Protein AF-0000000080545090 (afdb_homodimer)

Secondary structure (DSSP, 8-state):
---BTTB--HHHHHHHHHHHHGGG-TTS------TTTTHHHHHHHTSGGGT--HHHHHHHHHHHGGGT--HHHHHHHHHH---SHHHHTTTSSSHHHHT--HHHHHHHHHHHSPPP-----S-SS-SS--------/---BTTB--HHHHHHHHHHHHGGG-TTS------TTTTHHHHHHHTSGGGT--HHHHHHHHHHHGGGT--HHHHHHHHHH---SHHHHTTTSSSHHHHT--HHHHHHHHHHHSPPP--------------------

Sequence (272 aa):
MKANAGALTNFEVLDFLNSRGASKDTTRVIAPIARSEYKVYDYLVETAASTQTRESVTKFADKCKDFKVAKAEILNIINLRPSSIVELLPIIETPDDRKINTDGILELVKDLLPPLPTTETHEDNAEEETDNGEQLMKANAGALTNFEVLDFLNSRGASKDTTRVIAPIARSEYKVYDYLVETAASTQTRESVTKFADKCKDFKVAKAEILNIINLRPSSIVELLPIIETPDDRKINTDGILELVKDLLPPLPTTETHEDNAEEETDNGEQL

Radius of gyration: 23.69 Å; Cα contacts (8 Å, |Δi|>4): 271; chains: 2; bounding box: 114×56×58 Å

Structure (mmCIF, N/CA/C/O backbone):
data_AF-0000000080545090-model_v1
#
loop_
_entity.id
_entity.type
_entity.pdbx_description
1 polymer 'DNA-directed RNA polymerase III subunit RPC9'
#
loop_
_atom_site.group_PDB
_atom_site.id
_atom_site.type_symbol
_atom_site.label_atom_id
_atom_site.label_alt_id
_atom_site.label_comp_id
_atom_site.label_asym_id
_atom_site.label_entity_id
_atom_site.label_seq_id
_atom_site.pdbx_PDB_ins_code
_atom_site.Cartn_x
_atom_site.Cartn_y
_atom_site.Cartn_z
_atom_site.occupancy
_atom_site.B_iso_or_equiv
_atom_site.auth_seq_id
_atom_site.auth_comp_id
_atom_site.auth_asym_id
_atom_site.auth_atom_id
_atom_site.pdbx_PDB_model_num
ATOM 1 N N . MET A 1 1 ? 0.623 1.034 15.555 1 32.25 1 MET A N 1
ATOM 2 C CA . MET A 1 1 ? 0.184 0.195 14.438 1 32.25 1 MET A CA 1
ATOM 3 C C . MET A 1 1 ? 1.379 -0.356 13.672 1 32.25 1 MET A C 1
ATOM 5 O O . MET A 1 1 ? 2.275 0.397 13.281 1 32.25 1 MET A O 1
ATOM 9 N N . LYS A 1 2 ? 1.77 -1.489 14 1 40 2 LYS A N 1
ATOM 10 C CA . LYS A 1 2 ? 2.953 -2.049 13.359 1 40 2 LYS A CA 1
ATOM 11 C C . LYS A 1 2 ? 2.807 -2.039 11.836 1 40 2 LYS A C 1
ATOM 13 O O . LYS A 1 2 ? 1.749 -2.385 11.305 1 40 2 LYS A O 1
ATOM 18 N N . ALA A 1 3 ? 3.416 -1.088 11.195 1 44.5 3 ALA A N 1
ATOM 19 C CA . ALA A 1 3 ? 3.455 -1.115 9.734 1 44.5 3 ALA A CA 1
ATOM 20 C C . ALA A 1 3 ? 3.477 -2.549 9.211 1 44.5 3 ALA A C 1
ATOM 22 O O . ALA A 1 3 ? 4.27 -3.373 9.672 1 44.5 3 ALA A O 1
ATOM 23 N N . ASN A 1 4 ? 2.312 -3.078 8.906 1 44.28 4 ASN A N 1
ATOM 24 C CA . ASN A 1 4 ? 2.248 -4.398 8.289 1 44.28 4 ASN A CA 1
ATOM 25 C C . ASN A 1 4 ? 3.293 -4.559 7.191 1 44.28 4 ASN A C 1
ATOM 27 O O . ASN A 1 4 ? 3.117 -4.047 6.086 1 44.28 4 ASN A O 1
ATOM 31 N N . ALA A 1 5 ? 4.266 -5.277 7.383 1 54 5 ALA A N 1
ATOM 32 C CA . ALA A 1 5 ? 5.289 -5.719 6.438 1 54 5 ALA A CA 1
ATOM 33 C C . ALA A 1 5 ? 5.863 -4.535 5.664 1 54 5 ALA A C 1
ATOM 35 O O . ALA A 1 5 ? 6.18 -4.652 4.48 1 54 5 ALA A O 1
ATOM 36 N N . GLY A 1 6 ? 5.812 -3.299 6.109 1 65.62 6 GLY A N 1
ATOM 37 C CA . GLY A 1 6 ? 6.555 -2.277 5.387 1 65.62 6 GLY A CA 1
ATOM 38 C C . GLY A 1 6 ? 5.66 -1.299 4.652 1 65.62 6 GLY A C 1
ATOM 39 O O . GLY A 1 6 ? 6.105 -0.217 4.262 1 65.62 6 GLY A O 1
ATOM 40 N N . ALA A 1 7 ? 4.301 -1.736 4.465 1 79.38 7 ALA A N 1
ATOM 41 C CA . ALA A 1 7 ? 3.455 -0.849 3.674 1 79.38 7 ALA A CA 1
ATOM 42 C C . ALA A 1 7 ? 2.266 -0.354 4.492 1 79.38 7 ALA A C 1
ATOM 44 O O . ALA A 1 7 ? 1.743 -1.078 5.344 1 79.38 7 ALA A O 1
ATOM 45 N N . LEU A 1 8 ? 1.857 0.852 4.41 1 86.31 8 LEU A N 1
ATOM 46 C CA . LEU A 1 8 ? 0.696 1.452 5.059 1 86.31 8 LEU A CA 1
ATOM 47 C C . LEU A 1 8 ? -0.562 1.237 4.223 1 86.31 8 LEU A C 1
ATOM 49 O O . LEU A 1 8 ? -0.525 1.347 2.996 1 86.31 8 LEU A O 1
ATOM 53 N N . THR A 1 9 ? -1.649 0.875 4.953 1 90.62 9 THR A N 1
ATOM 54 C CA . THR A 1 9 ? -2.932 0.88 4.258 1 90.62 9 THR A CA 1
ATOM 55 C C . THR A 1 9 ? -3.41 2.309 4.016 1 90.62 9 THR A C 1
ATOM 57 O O . THR A 1 9 ? -3.02 3.23 4.734 1 90.62 9 THR A O 1
ATOM 60 N N . ASN A 1 10 ? -4.32 2.502 3.027 1 90.5 10 ASN A N 1
ATOM 61 C CA . ASN A 1 10 ? -4.953 3.797 2.809 1 90.5 10 ASN A CA 1
ATOM 62 C C . ASN A 1 10 ? -5.688 4.281 4.055 1 90.5 10 ASN A C 1
ATOM 64 O O . ASN A 1 10 ? -5.676 5.473 4.363 1 90.5 10 ASN A O 1
ATOM 68 N N . PHE A 1 11 ? -6.219 3.4 4.852 1 92.94 11 PHE A N 1
ATOM 69 C CA . PHE A 1 11 ? -6.914 3.732 6.09 1 92.94 11 PHE A CA 1
ATOM 70 C C . PHE A 1 11 ? -5.945 4.328 7.109 1 92.94 11 PHE A C 1
ATOM 72 O O . PHE A 1 11 ? -6.23 5.367 7.707 1 92.94 11 PHE A O 1
ATOM 79 N N . GLU A 1 12 ? -4.859 3.689 7.281 1 90.12 12 GLU A N 1
ATOM 80 C CA . GLU A 1 12 ? -3.869 4.168 8.242 1 90.12 12 GLU A CA 1
ATOM 81 C C . GLU A 1 12 ? -3.387 5.57 7.879 1 90.12 12 GLU A C 1
ATOM 83 O O . GLU A 1 12 ? -3.203 6.418 8.758 1 90.12 12 GLU A O 1
ATOM 88 N N . VAL A 1 13 ? -3.148 5.762 6.609 1 87.31 13 VAL A N 1
ATOM 89 C CA . VAL A 1 13 ? -2.711 7.07 6.145 1 87.31 13 VAL A CA 1
ATOM 90 C C . VAL A 1 13 ? -3.799 8.109 6.418 1 87.31 13 VAL A C 1
ATOM 92 O O . VAL A 1 13 ? -3.527 9.172 6.973 1 87.31 13 VAL A O 1
ATOM 95 N N . LEU A 1 14 ? -5.016 7.746 6.059 1 87.44 14 LEU A N 1
ATOM 96 C CA . LEU A 1 14 ? -6.125 8.672 6.258 1 87.44 14 LEU A CA 1
ATOM 97 C C . LEU A 1 14 ? -6.34 8.945 7.742 1 87.44 14 LEU A C 1
ATOM 99 O O . LEU A 1 14 ? -6.562 10.094 8.141 1 87.44 14 LEU A O 1
ATOM 103 N N . ASP A 1 15 ? -6.375 7.91 8.484 1 87.06 15 ASP A N 1
ATOM 104 C CA . ASP A 1 15 ? -6.516 8.031 9.938 1 87.06 15 ASP A CA 1
ATOM 105 C C . ASP A 1 15 ? -5.453 8.961 10.516 1 87.06 15 ASP A C 1
ATOM 107 O O . ASP A 1 15 ? -5.754 9.805 11.359 1 87.06 15 ASP A O 1
ATOM 111 N N . PHE A 1 16 ? -4.332 8.844 10.039 1 82.38 16 PHE A N 1
ATOM 112 C CA . PHE A 1 16 ? -3.227 9.703 10.445 1 82.38 16 PHE A CA 1
ATOM 113 C C . PHE A 1 16 ? -3.488 11.148 10.047 1 82.38 16 PHE A C 1
ATOM 115 O O . PHE A 1 16 ? -3.322 12.062 10.852 1 82.38 16 PHE A O 1
ATOM 122 N N . LEU A 1 17 ? -3.826 11.391 8.836 1 80.38 17 LEU A N 1
ATOM 123 C CA . LEU A 1 17 ? -4.098 12.734 8.336 1 80.38 17 LEU A CA 1
ATOM 124 C C . LEU A 1 17 ? -5.227 13.391 9.125 1 80.38 17 LEU A C 1
ATOM 126 O O . LEU A 1 17 ? -5.172 14.586 9.422 1 80.38 17 LEU A O 1
ATOM 130 N N . ASN A 1 18 ? -6.273 12.641 9.438 1 81.19 18 ASN A N 1
ATOM 131 C CA . ASN A 1 18 ? -7.398 13.141 10.219 1 81.19 18 ASN A CA 1
ATOM 132 C C . ASN A 1 18 ? -6.969 13.531 11.633 1 81.19 18 ASN A C 1
ATOM 134 O O . ASN A 1 18 ? -7.535 14.453 12.219 1 81.19 18 ASN A O 1
ATOM 138 N N . SER A 1 19 ? -6.117 12.859 12.094 1 73.94 19 SER A N 1
ATOM 139 C CA . SER A 1 19 ? -5.637 13.164 13.445 1 73.94 19 SER A CA 1
ATOM 140 C C . SER A 1 19 ? -4.844 14.461 13.477 1 73.94 19 SER A C 1
ATOM 142 O O . SER A 1 19 ? -4.812 15.156 14.492 1 73.94 19 SER A O 1
ATOM 144 N N . ARG A 1 20 ? -4.219 14.875 12.383 1 65.75 20 ARG A N 1
ATOM 145 C CA . ARG A 1 20 ? -3.461 16.125 12.266 1 65.75 20 ARG A CA 1
ATOM 146 C C . ARG A 1 20 ? -4.383 17.297 11.992 1 65.75 20 ARG A C 1
ATOM 148 O O . ARG A 1 20 ? -4.16 18.406 12.508 1 65.75 20 ARG A O 1
ATOM 155 N N . GLY A 1 21 ? -5.25 17.156 10.883 1 56.28 21 GLY A N 1
ATOM 156 C CA . GLY A 1 21 ? -6.184 18.234 10.594 1 56.28 21 GLY A CA 1
ATOM 157 C C . GLY A 1 21 ? -7.102 18.562 11.758 1 56.28 21 GLY A C 1
ATOM 158 O O . GLY A 1 21 ? -7.504 19.703 11.945 1 56.28 21 GLY A O 1
ATOM 159 N N . ALA A 1 22 ? -7.66 17.547 12.344 1 49.28 22 ALA A N 1
ATOM 160 C CA . ALA A 1 22 ? -8.438 17.844 13.539 1 49.28 22 ALA A CA 1
ATOM 161 C C . ALA A 1 22 ? -7.664 18.766 14.484 1 49.28 22 ALA A C 1
ATOM 163 O O . ALA A 1 22 ? -8.258 19.516 15.258 1 49.28 22 ALA A O 1
ATOM 164 N N . SER A 1 23 ? -6.344 18.672 14.234 1 43.09 23 SER A N 1
ATOM 165 C CA . SER A 1 23 ? -5.586 19.578 15.086 1 43.09 23 SER A CA 1
ATOM 166 C C . SER A 1 23 ? -5.609 21 14.539 1 43.09 23 SER A C 1
ATOM 168 O O . SER A 1 23 ? -5.113 21.922 15.18 1 43.09 23 SER A O 1
ATOM 170 N N . LYS A 1 24 ? -6.086 21.156 13.25 1 42.91 24 LYS A N 1
ATOM 171 C CA . LYS A 1 24 ? -6.098 22.547 12.789 1 42.91 24 LYS A CA 1
ATOM 172 C C . LYS A 1 24 ? -7.102 23.391 13.578 1 42.91 24 LYS A C 1
ATOM 174 O O . LYS A 1 24 ? -7.414 24.516 13.195 1 42.91 24 LYS A O 1
ATOM 179 N N . ASP A 1 25 ? -7.973 23.016 14.438 1 38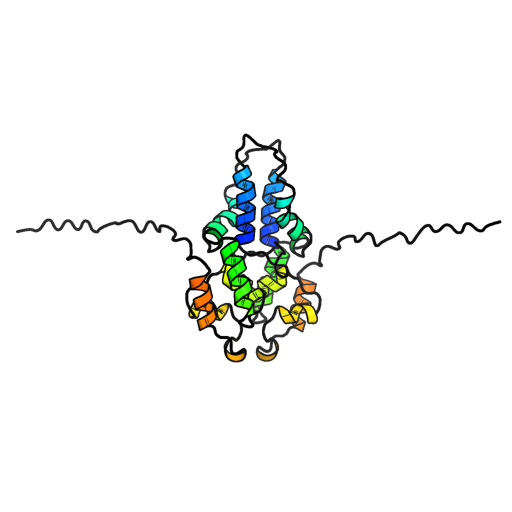.16 25 ASP A N 1
ATOM 180 C CA . ASP A 1 25 ? -8.414 24.172 15.203 1 38.16 25 ASP A CA 1
ATOM 181 C C . ASP A 1 25 ? -7.25 25.141 15.453 1 38.16 25 ASP A C 1
ATOM 183 O O . ASP A 1 25 ? -6.285 24.781 16.141 1 38.16 25 ASP A O 1
ATOM 187 N N . THR A 1 26 ? -7.035 26.141 14.461 1 36.19 26 THR A N 1
ATOM 188 C CA . THR A 1 26 ? -6.098 27.25 14.398 1 36.19 26 THR A CA 1
ATOM 189 C C . THR A 1 26 ? -5.738 27.734 15.797 1 36.19 26 THR A C 1
ATOM 191 O O . THR A 1 26 ? -4.836 28.562 15.961 1 36.19 26 THR A O 1
ATOM 194 N N . THR A 1 27 ? -6.848 28.016 16.641 1 37.81 27 THR A N 1
ATOM 195 C CA . THR A 1 27 ? -6.508 28.625 17.922 1 37.81 27 THR A CA 1
ATOM 196 C C . THR A 1 27 ? -5.492 27.766 18.672 1 37.81 27 THR A C 1
ATOM 198 O O . THR A 1 27 ? -4.754 28.281 19.531 1 37.81 27 THR A O 1
ATOM 201 N N . ARG A 1 28 ? -5.824 26.547 18.891 1 34.94 28 ARG A N 1
ATOM 202 C CA . ARG A 1 28 ? -4.871 25.719 19.641 1 34.94 28 ARG A CA 1
ATOM 203 C C . ARG A 1 28 ? -3.744 25.234 18.719 1 34.94 28 ARG A C 1
ATOM 205 O O . ARG A 1 28 ? -3.904 24.25 18 1 34.94 28 ARG A O 1
ATOM 212 N N . VAL A 1 29 ? -3.066 26.219 18 1 33.53 29 VAL A N 1
ATOM 213 C CA . VAL A 1 29 ? -1.895 26.172 17.125 1 33.53 29 VAL A CA 1
ATOM 214 C C . VAL A 1 29 ? -1.084 24.906 17.438 1 33.53 29 VAL A C 1
ATOM 216 O O . VAL A 1 29 ? -0.743 24.141 16.531 1 33.53 29 VAL A O 1
ATOM 219 N N . ILE A 1 30 ? 0.025 25.125 18.406 1 35.94 30 ILE A N 1
ATOM 220 C CA . ILE A 1 30 ? 1.28 24.453 18.703 1 35.94 30 ILE A CA 1
ATOM 221 C C . ILE A 1 30 ? 0.999 23.156 19.453 1 35.94 30 ILE A C 1
ATOM 223 O O . ILE A 1 30 ? 1.175 23.094 20.688 1 35.94 30 ILE A O 1
ATOM 227 N N . ALA A 1 31 ? -0.239 22.844 19.812 1 35.88 31 ALA A N 1
ATOM 228 C CA . ALA A 1 31 ? -0.092 21.688 20.672 1 35.88 31 ALA A CA 1
ATOM 229 C C . ALA A 1 31 ? 0.807 20.625 20.031 1 35.88 31 ALA A C 1
ATOM 231 O O . ALA A 1 31 ? 0.72 20.391 18.812 1 35.88 31 ALA A O 1
ATOM 232 N N . PRO A 1 32 ? 2.021 20.375 20.562 1 36.62 32 PRO A N 1
ATOM 233 C CA . PRO A 1 32 ? 2.869 19.297 20.047 1 36.62 32 PRO A CA 1
ATOM 234 C C . PRO A 1 32 ? 2.062 18.156 19.438 1 36.62 32 PRO A C 1
ATOM 236 O O . PRO A 1 32 ? 1.064 17.719 20.016 1 36.62 32 PRO A O 1
ATOM 239 N N . ILE A 1 33 ? 1.722 18.141 18.203 1 42.38 33 ILE A N 1
ATOM 240 C CA . ILE A 1 33 ? 1.291 16.844 17.688 1 42.38 33 ILE A CA 1
ATOM 241 C C . ILE A 1 33 ? 1.649 15.75 18.688 1 42.38 33 ILE A C 1
ATOM 243 O O . ILE A 1 33 ? 2.824 15.562 19.016 1 42.38 33 ILE A O 1
ATOM 247 N N . ALA A 1 34 ? 0.94 15.5 19.672 1 40.94 34 ALA A N 1
ATOM 248 C CA . ALA A 1 34 ? 1.265 14.438 20.625 1 40.94 34 ALA A CA 1
ATOM 249 C C . ALA A 1 34 ? 2.174 13.391 19.984 1 40.94 34 ALA A C 1
ATOM 251 O O . ALA A 1 34 ? 2.049 13.102 18.781 1 40.94 34 ALA A O 1
ATOM 252 N N . ARG A 1 35 ? 3.373 13.125 20.422 1 41.91 35 ARG A N 1
ATOM 253 C CA . ARG A 1 35 ? 4.438 12.164 20.141 1 41.91 35 ARG A CA 1
ATOM 254 C C . ARG A 1 35 ? 3.895 10.945 19.391 1 41.91 35 ARG A C 1
ATOM 256 O O . ARG A 1 35 ? 4.625 10.297 18.641 1 41.91 35 ARG A O 1
ATOM 263 N N . SER A 1 36 ? 2.785 10.477 19.828 1 45.31 36 SER A N 1
ATOM 264 C CA . SER A 1 36 ? 2.234 9.234 19.297 1 45.31 36 SER A CA 1
ATOM 265 C C . SER A 1 36 ? 1.986 9.344 17.797 1 45.31 36 SER A C 1
ATOM 267 O O . SER A 1 36 ? 2.062 8.344 17.078 1 45.31 36 SER A O 1
ATOM 269 N N . GLU A 1 37 ? 1.45 10.453 17.219 1 48.94 37 GLU A N 1
ATOM 270 C CA . GLU A 1 37 ? 1.075 10.727 15.836 1 48.94 37 GLU A CA 1
ATOM 271 C C . GLU A 1 37 ? 2.297 10.719 14.922 1 48.94 37 GLU A C 1
ATOM 273 O O . GLU A 1 37 ? 2.207 10.312 13.758 1 48.94 37 GLU A O 1
ATOM 278 N N . TYR A 1 38 ? 3.43 11.109 15.461 1 57.72 38 TYR A N 1
ATOM 279 C CA . TYR A 1 38 ? 4.609 11.133 14.602 1 57.72 38 TYR A CA 1
ATOM 280 C C . TYR A 1 38 ? 5.047 9.719 14.234 1 57.72 38 TYR A C 1
ATOM 282 O O . TYR A 1 38 ? 6.156 9.516 13.742 1 57.72 38 TYR A O 1
ATOM 290 N N . LYS A 1 39 ? 3.951 8.914 14.305 1 73.56 39 LYS A N 1
ATOM 291 C CA . LYS A 1 39 ? 4.352 7.523 14.141 1 73.56 39 LYS A CA 1
ATOM 292 C C . LYS A 1 39 ? 4.496 7.164 12.664 1 73.56 39 LYS A C 1
ATOM 294 O O . LYS A 1 39 ? 5.473 6.523 12.266 1 73.56 39 LYS A O 1
ATOM 299 N N . VAL A 1 40 ? 3.576 7.789 11.758 1 79.12 40 VAL A N 1
ATOM 300 C CA . VAL A 1 40 ? 3.646 7.406 10.344 1 79.12 40 VAL A CA 1
ATOM 301 C C . VAL A 1 40 ? 4.891 8.016 9.703 1 79.12 40 VAL A C 1
ATOM 303 O O . VAL A 1 40 ? 5.625 7.34 8.984 1 79.12 40 VAL A O 1
ATOM 306 N N . TYR A 1 41 ? 5.047 9.312 10.031 1 81 41 TYR A N 1
ATOM 307 C CA . TYR A 1 41 ? 6.223 9.977 9.484 1 81 41 TYR A CA 1
ATOM 308 C C . TYR A 1 41 ? 7.504 9.305 9.969 1 81 41 TYR A C 1
ATOM 310 O O . TYR A 1 41 ? 8.391 8.984 9.172 1 81 41 TYR A O 1
ATOM 318 N N . ASP A 1 42 ? 7.566 9.078 11.281 1 81.69 42 ASP A N 1
ATOM 319 C CA . ASP A 1 42 ? 8.742 8.445 11.875 1 81.69 42 ASP A CA 1
ATOM 320 C C . ASP A 1 42 ? 8.992 7.07 11.258 1 81.69 42 ASP A C 1
ATOM 322 O O . ASP A 1 42 ? 10.141 6.684 11.039 1 81.69 42 ASP A O 1
ATOM 326 N N . TYR A 1 43 ? 7.969 6.434 10.984 1 85 43 TYR A N 1
ATOM 327 C CA . TYR A 1 43 ? 8.078 5.125 10.344 1 85 43 TYR A CA 1
ATOM 328 C C . TYR A 1 43 ? 8.602 5.254 8.922 1 85 43 TYR A C 1
ATOM 330 O O . TYR A 1 43 ? 9.562 4.578 8.539 1 85 43 TYR A O 1
ATOM 338 N N . LEU A 1 44 ? 7.984 6.125 8.156 1 88.12 44 LEU A N 1
ATOM 339 C CA . LEU A 1 44 ? 8.273 6.215 6.727 1 88.12 44 LEU A CA 1
ATOM 340 C C . LEU A 1 44 ? 9.703 6.691 6.488 1 88.12 44 LEU A C 1
ATOM 342 O O . LEU A 1 44 ? 10.352 6.266 5.531 1 88.12 44 LEU A O 1
ATOM 346 N N . VAL A 1 45 ? 10.219 7.562 7.359 1 86.94 45 VAL A N 1
ATOM 347 C CA . VAL A 1 45 ? 11.562 8.109 7.188 1 86.94 45 VAL A CA 1
ATOM 348 C C . VAL A 1 45 ? 12.602 7.016 7.402 1 86.94 45 VAL A C 1
ATOM 350 O O . VAL A 1 45 ? 13.742 7.141 6.953 1 86.94 45 VAL A O 1
ATOM 353 N N . GLU A 1 46 ? 12.188 5.945 8.102 1 87.62 46 GLU A N 1
ATOM 354 C CA . GLU A 1 46 ? 13.094 4.832 8.359 1 87.62 46 GLU A CA 1
ATOM 355 C C . GLU A 1 46 ? 12.984 3.766 7.277 1 87.62 46 GLU A C 1
ATOM 357 O O . GLU A 1 46 ? 13.672 2.744 7.328 1 87.62 46 GLU A O 1
ATOM 362 N N . THR A 1 47 ? 12.18 3.979 6.32 1 90.25 47 THR A N 1
ATOM 363 C CA . THR A 1 47 ? 11.953 3.023 5.242 1 90.25 47 THR A CA 1
ATOM 364 C C . THR A 1 47 ? 12.617 3.498 3.953 1 90.25 47 THR A C 1
ATOM 366 O O . THR A 1 47 ? 13.227 4.57 3.918 1 90.25 47 THR A O 1
ATOM 369 N N . ALA A 1 48 ? 12.492 2.701 2.893 1 92.69 48 ALA A N 1
ATOM 370 C CA . ALA A 1 48 ? 13.039 3.029 1.58 1 92.69 48 ALA A CA 1
ATOM 371 C C . ALA A 1 48 ? 12.445 4.328 1.047 1 92.69 48 ALA A C 1
ATOM 373 O O . ALA A 1 48 ? 13.055 5.004 0.214 1 92.69 48 ALA A O 1
ATOM 374 N N . ALA A 1 49 ? 11.328 4.652 1.536 1 93.19 49 ALA A N 1
ATOM 375 C CA . ALA A 1 49 ? 10.633 5.84 1.048 1 93.19 49 ALA A CA 1
ATOM 376 C C . ALA A 1 49 ? 11.477 7.094 1.234 1 93.19 49 ALA A C 1
ATOM 378 O O . ALA A 1 49 ? 11.391 8.039 0.445 1 93.19 49 ALA A O 1
ATOM 379 N N . SER A 1 50 ? 12.305 7.086 2.242 1 91.81 50 SER A N 1
ATOM 380 C CA . SER A 1 50 ? 13.047 8.289 2.613 1 91.81 50 SER A CA 1
ATOM 381 C C . SER A 1 50 ? 14.172 8.57 1.62 1 91.81 50 SER A C 1
ATOM 383 O O . SER A 1 50 ? 14.648 9.703 1.519 1 91.81 50 SER A O 1
ATOM 385 N N . THR A 1 51 ? 14.625 7.594 0.93 1 95.06 51 THR A N 1
ATOM 386 C CA . THR A 1 51 ? 15.727 7.789 -0.01 1 95.06 51 THR A CA 1
ATOM 387 C C . THR A 1 51 ? 15.211 7.836 -1.444 1 95.06 51 THR A C 1
ATOM 389 O O . THR A 1 51 ? 15.945 8.211 -2.361 1 95.06 51 THR A O 1
ATOM 392 N N . GLN A 1 52 ? 13.969 7.562 -1.621 1 95.38 52 GLN A N 1
ATOM 393 C CA . GLN A 1 52 ? 13.398 7.492 -2.959 1 95.38 52 GLN A CA 1
ATOM 394 C C . GLN A 1 52 ? 13.016 8.875 -3.473 1 95.38 52 GLN A C 1
ATOM 396 O O . GLN A 1 52 ? 12.797 9.797 -2.684 1 95.38 52 GLN A O 1
ATOM 401 N N . THR A 1 53 ? 13.047 9 -4.809 1 93.69 53 THR A N 1
ATOM 402 C CA . THR A 1 53 ? 12.594 10.203 -5.492 1 93.69 53 THR A CA 1
ATOM 403 C C . THR A 1 53 ? 11.469 9.883 -6.477 1 93.69 53 THR A C 1
ATOM 405 O O . THR A 1 53 ? 11.273 8.719 -6.84 1 93.69 53 THR A O 1
ATOM 408 N N . ARG A 1 54 ? 10.773 10.891 -6.863 1 91.56 54 ARG A N 1
ATOM 409 C CA . ARG A 1 54 ? 9.703 10.719 -7.844 1 91.56 54 ARG A CA 1
ATOM 410 C C . ARG A 1 54 ? 10.234 10.102 -9.133 1 91.56 54 ARG A C 1
ATOM 412 O O . ARG A 1 54 ? 9.602 9.219 -9.711 1 91.56 54 ARG A O 1
ATOM 419 N N . GLU A 1 55 ? 11.367 10.594 -9.523 1 95.5 55 GLU A N 1
ATOM 420 C CA . GLU A 1 55 ? 11.977 10.102 -10.75 1 95.5 55 GLU A CA 1
ATOM 421 C C . GLU A 1 55 ? 12.312 8.617 -10.648 1 95.5 55 GLU A C 1
ATOM 423 O O . GLU A 1 55 ? 11.984 7.832 -11.539 1 95.5 55 GLU A O 1
ATOM 428 N N . SER A 1 56 ? 12.922 8.18 -9.586 1 96.62 56 SER A N 1
ATOM 429 C CA . SER A 1 56 ? 13.328 6.789 -9.414 1 96.62 56 SER A CA 1
ATOM 430 C C . SER A 1 56 ? 12.125 5.859 -9.359 1 96.62 56 SER A C 1
ATOM 432 O O . SER A 1 56 ? 12.109 4.805 -9.992 1 96.62 56 SER A O 1
ATOM 434 N N . VAL A 1 57 ? 11.117 6.25 -8.633 1 95.81 57 VAL A N 1
ATOM 435 C CA . VAL A 1 57 ? 9.914 5.438 -8.453 1 95.81 57 VAL A CA 1
ATOM 436 C C . VAL A 1 57 ? 9.18 5.309 -9.781 1 95.81 57 VAL A C 1
ATOM 438 O O . VAL A 1 57 ? 8.773 4.211 -10.172 1 95.81 57 VAL A O 1
ATOM 441 N N . THR A 1 58 ? 9.062 6.422 -10.508 1 94.81 58 THR A N 1
ATOM 442 C CA . THR A 1 58 ? 8.359 6.43 -11.789 1 94.81 58 THR A CA 1
ATOM 443 C C . THR A 1 58 ? 9.102 5.582 -12.82 1 94.81 58 THR A C 1
ATOM 445 O O . THR A 1 58 ? 8.484 4.77 -13.516 1 94.81 58 THR A O 1
ATOM 448 N N . LYS A 1 59 ? 10.367 5.738 -12.891 1 96.69 59 LYS A N 1
ATOM 449 C CA . LYS A 1 59 ? 11.18 4.961 -13.82 1 96.69 59 LYS A CA 1
ATOM 450 C C . LYS A 1 59 ? 11.102 3.471 -13.508 1 96.69 59 LYS A C 1
ATOM 452 O O . LYS A 1 59 ? 10.977 2.646 -14.414 1 96.69 59 LYS A O 1
ATOM 457 N N . PHE A 1 60 ? 11.211 3.137 -12.234 1 97.44 60 PHE A N 1
ATOM 458 C CA . PHE A 1 60 ? 11.141 1.736 -11.836 1 97.44 60 PHE A CA 1
ATOM 459 C C . PHE A 1 60 ? 9.797 1.133 -12.227 1 97.44 60 PHE A C 1
ATOM 461 O O . PHE A 1 60 ? 9.742 0.048 -12.805 1 97.44 60 PHE A O 1
ATOM 468 N N . ALA A 1 61 ? 8.75 1.844 -11.867 1 94.88 61 ALA A N 1
ATOM 469 C CA . ALA A 1 61 ? 7.406 1.358 -12.188 1 94.88 61 ALA A CA 1
ATOM 470 C C . ALA A 1 61 ? 7.242 1.141 -13.688 1 94.88 61 ALA A C 1
ATOM 472 O O . ALA A 1 61 ? 6.656 0.143 -14.109 1 94.88 61 ALA A O 1
ATOM 473 N N . ASP A 1 62 ? 7.762 2.027 -14.508 1 94.88 62 ASP A N 1
ATOM 474 C CA . ASP A 1 62 ? 7.656 1.942 -15.961 1 94.88 62 ASP A CA 1
ATOM 475 C C . ASP A 1 62 ? 8.422 0.737 -16.5 1 94.88 62 ASP A C 1
ATOM 477 O O . ASP A 1 62 ? 7.922 0.004 -17.344 1 94.88 62 ASP A O 1
ATOM 481 N N . LYS A 1 63 ? 9.539 0.488 -15.953 1 95.94 63 LYS A N 1
ATOM 482 C CA . LYS A 1 63 ? 10.375 -0.613 -16.422 1 95.94 63 LYS A CA 1
ATOM 483 C C . LYS A 1 63 ? 9.805 -1.96 -15.984 1 95.94 63 LYS A C 1
ATOM 485 O O . LYS A 1 63 ? 9.969 -2.965 -16.672 1 95.94 63 LYS A O 1
ATOM 490 N N . CYS A 1 64 ? 9.148 -1.939 -14.828 1 94.62 64 CYS A N 1
ATOM 491 C CA . CYS A 1 64 ? 8.57 -3.176 -14.312 1 94.62 64 CYS A CA 1
ATOM 492 C C . CYS A 1 64 ? 7.484 -3.701 -15.242 1 94.62 64 CYS A C 1
ATOM 494 O O . CYS A 1 64 ? 7.145 -4.883 -15.203 1 94.62 64 CYS A O 1
ATOM 496 N N . LYS A 1 65 ? 6.93 -2.795 -16.062 1 88.25 65 LYS A N 1
ATOM 497 C CA . LYS A 1 65 ? 5.887 -3.203 -17 1 88.25 65 LYS A CA 1
ATOM 498 C C . LYS A 1 65 ? 6.395 -4.273 -17.953 1 88.25 65 LYS A C 1
ATOM 500 O O . LYS A 1 65 ? 5.617 -5.078 -18.469 1 88.25 65 LYS A O 1
ATOM 505 N N . ASP A 1 66 ? 7.637 -4.402 -18.141 1 91.5 66 ASP A N 1
ATOM 506 C CA . ASP A 1 66 ? 8.266 -5.375 -19.016 1 91.5 66 ASP A CA 1
ATOM 507 C C . ASP A 1 66 ? 8.352 -6.75 -18.359 1 91.5 66 ASP A C 1
ATOM 509 O O . ASP A 1 66 ? 8.664 -7.742 -19.016 1 91.5 66 ASP A O 1
ATOM 513 N N . PHE A 1 67 ? 8.086 -6.98 -17.078 1 93.06 67 PHE A N 1
ATOM 514 C CA . PHE A 1 67 ? 8.297 -8.219 -16.344 1 93.06 67 PHE A CA 1
ATOM 515 C C . PHE A 1 67 ? 6.969 -8.883 -16.016 1 93.06 67 PHE A C 1
ATOM 517 O O . PHE A 1 67 ? 6.938 -9.922 -15.336 1 93.06 67 PHE A O 1
ATOM 524 N N . LYS A 1 68 ? 5.934 -8.57 -16.406 1 86 68 LYS A N 1
ATOM 525 C CA . LYS A 1 68 ? 4.621 -9.18 -16.219 1 86 68 LYS A CA 1
ATOM 526 C C . LYS A 1 68 ? 4.254 -9.234 -14.742 1 86 68 LYS A C 1
ATOM 528 O O . LYS A 1 68 ? 3.756 -10.258 -14.258 1 86 68 LYS A O 1
ATOM 533 N N . VAL A 1 69 ? 4.695 -8.375 -13.969 1 89.94 69 VAL A N 1
ATOM 534 C CA . VAL A 1 69 ? 4.379 -8.32 -12.547 1 89.94 69 VAL A CA 1
ATOM 535 C C . VAL A 1 69 ? 3.146 -7.449 -12.32 1 89.94 69 VAL A C 1
ATOM 537 O O . VAL A 1 69 ? 2.934 -6.469 -13.039 1 89.94 69 VAL A O 1
ATOM 540 N N . ALA A 1 70 ? 2.338 -7.824 -11.352 1 84.81 70 ALA A N 1
ATOM 541 C CA . ALA A 1 70 ? 1.102 -7.098 -11.078 1 84.81 70 ALA A CA 1
ATOM 542 C C . ALA A 1 70 ? 1.393 -5.746 -10.438 1 84.81 70 ALA A C 1
ATOM 544 O O . ALA A 1 70 ? 2.41 -5.578 -9.758 1 84.81 70 ALA A O 1
ATOM 545 N N . LYS A 1 71 ? 0.443 -4.816 -10.578 1 84.38 71 LYS A N 1
ATOM 546 C CA . LYS A 1 71 ? 0.568 -3.475 -10.016 1 84.38 71 LYS A CA 1
ATOM 547 C C . LYS A 1 71 ? 0.801 -3.525 -8.508 1 84.38 71 LYS A C 1
ATOM 549 O O . LYS A 1 71 ? 1.617 -2.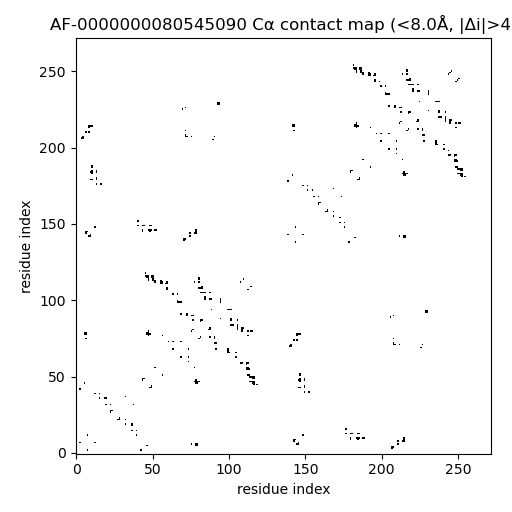771 -7.977 1 84.38 71 LYS A O 1
ATOM 554 N N . ALA A 1 72 ? 0.102 -4.426 -7.887 1 84.31 72 ALA A N 1
ATOM 555 C CA . ALA A 1 72 ? 0.239 -4.562 -6.441 1 84.31 72 ALA A CA 1
ATOM 556 C C . ALA A 1 72 ? 1.642 -5.031 -6.062 1 84.31 72 ALA A C 1
ATOM 558 O O . ALA A 1 72 ? 2.197 -4.598 -5.051 1 84.31 72 ALA A O 1
ATOM 559 N N . GLU A 1 73 ? 2.205 -5.922 -6.887 1 89.94 73 GLU A N 1
ATOM 560 C CA . GLU A 1 73 ? 3.561 -6.402 -6.641 1 89.94 73 GLU A CA 1
ATOM 561 C C . GLU A 1 73 ? 4.586 -5.289 -6.84 1 89.94 73 GLU A C 1
ATOM 563 O O . GLU A 1 73 ? 5.523 -5.152 -6.051 1 89.94 73 GLU A O 1
ATOM 568 N N . ILE A 1 74 ? 4.355 -4.48 -7.871 1 92.06 74 ILE A N 1
ATOM 569 C CA . ILE A 1 74 ? 5.23 -3.346 -8.133 1 92.06 74 ILE A CA 1
ATOM 570 C C . ILE A 1 74 ? 5.215 -2.396 -6.9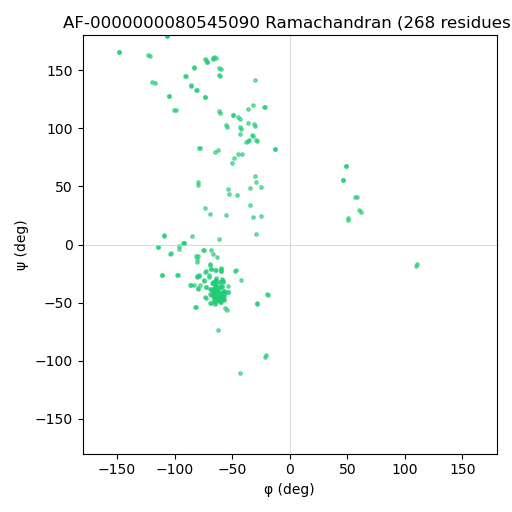34 1 92.06 74 ILE A C 1
ATOM 572 O O . ILE A 1 74 ? 6.27 -1.963 -6.461 1 92.06 74 ILE A O 1
ATOM 576 N N . LEU A 1 75 ? 4.062 -2.121 -6.41 1 90.25 75 LEU A N 1
ATOM 577 C CA . LEU A 1 75 ? 3.902 -1.271 -5.234 1 90.25 75 LEU A CA 1
ATOM 578 C C . LEU A 1 75 ? 4.684 -1.825 -4.051 1 90.25 75 LEU A C 1
ATOM 580 O O . LEU A 1 75 ? 5.398 -1.084 -3.371 1 90.25 75 LEU A O 1
ATOM 584 N N . ASN A 1 76 ? 4.578 -3.092 -3.869 1 91.12 76 ASN A N 1
ATOM 585 C CA . ASN A 1 76 ? 5.234 -3.727 -2.73 1 91.12 76 ASN A CA 1
ATOM 586 C C . ASN A 1 76 ? 6.754 -3.711 -2.881 1 91.12 76 ASN A C 1
ATOM 588 O O . ASN A 1 76 ? 7.477 -3.525 -1.899 1 91.12 76 ASN A O 1
ATOM 592 N N . ILE A 1 77 ? 7.211 -3.912 -4.094 1 94.19 77 ILE A N 1
ATOM 593 C CA . ILE A 1 77 ? 8.648 -3.865 -4.348 1 94.19 77 ILE A CA 1
ATOM 594 C C . ILE A 1 77 ? 9.18 -2.467 -4.043 1 94.19 77 ILE A C 1
ATOM 596 O O . ILE A 1 77 ? 10.219 -2.318 -3.402 1 94.19 77 ILE A O 1
ATOM 600 N N . ILE A 1 78 ? 8.477 -1.487 -4.496 1 94.94 78 ILE A N 1
ATOM 601 C CA . ILE A 1 78 ? 8.875 -0.105 -4.258 1 94.94 78 ILE A CA 1
ATOM 602 C C . ILE A 1 78 ? 8.938 0.165 -2.754 1 94.94 78 ILE A C 1
ATOM 604 O O . ILE A 1 78 ? 9.898 0.75 -2.258 1 94.94 78 ILE A O 1
ATOM 608 N N . ASN A 1 79 ? 7.957 -0.294 -2.039 1 92.19 79 ASN A N 1
ATOM 609 C CA . ASN A 1 79 ? 7.832 0.003 -0.616 1 92.19 79 ASN A CA 1
ATOM 610 C C . ASN A 1 79 ? 8.867 -0.758 0.207 1 92.19 79 ASN A C 1
ATOM 612 O O . ASN A 1 79 ? 9.445 -0.21 1.15 1 92.19 79 ASN A O 1
ATOM 616 N N . LEU A 1 80 ? 9.164 -1.932 -0.16 1 91.38 80 LEU A N 1
ATOM 617 C CA . LEU A 1 80 ? 10.016 -2.781 0.662 1 91.38 80 LEU A CA 1
ATOM 618 C C . LEU A 1 80 ? 11.461 -2.744 0.164 1 91.38 80 LEU A C 1
ATOM 620 O O . LEU A 1 80 ? 12.383 -3.092 0.903 1 91.38 80 LEU A O 1
ATOM 624 N N . ARG A 1 81 ? 11.617 -2.463 -1.138 1 94.94 81 ARG A N 1
ATOM 625 C CA . ARG A 1 81 ? 12.93 -2.371 -1.76 1 94.94 81 ARG A CA 1
ATOM 626 C C . ARG A 1 81 ? 13.789 -3.578 -1.404 1 94.94 81 ARG A C 1
ATOM 628 O O . ARG A 1 81 ? 14.82 -3.439 -0.743 1 94.94 81 ARG A O 1
ATOM 635 N N . PRO A 1 82 ? 13.43 -4.746 -1.874 1 94.75 82 PRO A N 1
ATOM 636 C CA . PRO A 1 82 ? 14.211 -5.949 -1.575 1 94.75 82 PRO A CA 1
ATOM 637 C C . PRO A 1 82 ? 15.641 -5.863 -2.094 1 94.75 82 PRO A C 1
ATOM 639 O O . PRO A 1 82 ? 15.883 -5.309 -3.168 1 94.75 82 PRO A O 1
ATOM 642 N N . SER A 1 83 ? 16.531 -6.461 -1.33 1 94.44 83 SER A N 1
ATOM 643 C CA . SER A 1 83 ? 17.938 -6.383 -1.691 1 94.44 83 SER A CA 1
ATOM 644 C C . SER A 1 83 ? 18.5 -7.754 -2.057 1 94.44 83 SER A C 1
ATOM 646 O O . SER A 1 83 ? 19.672 -7.879 -2.416 1 94.44 83 SER A O 1
ATOM 648 N N . SER A 1 84 ? 17.672 -8.758 -1.948 1 95.62 84 SER A N 1
ATOM 649 C CA . SER A 1 84 ? 18.062 -10.125 -2.285 1 95.62 84 SER A CA 1
ATOM 650 C C . SER A 1 84 ? 16.875 -10.914 -2.824 1 95.62 84 SER A C 1
ATOM 652 O O . SER A 1 84 ? 15.727 -10.484 -2.693 1 95.62 84 SER A O 1
ATOM 654 N N . ILE A 1 85 ? 17.203 -12.047 -3.416 1 95.38 85 ILE A N 1
ATOM 655 C CA . ILE A 1 85 ? 16.156 -12.906 -3.959 1 95.38 85 ILE A CA 1
ATOM 656 C C . ILE A 1 85 ? 15.25 -13.398 -2.832 1 95.38 85 ILE A C 1
ATOM 658 O O . ILE A 1 85 ? 14.023 -13.461 -2.996 1 95.38 85 ILE A O 1
ATOM 662 N N . VAL A 1 86 ? 15.859 -13.664 -1.713 1 94 86 VAL A N 1
ATOM 663 C CA . VAL A 1 86 ? 15.117 -14.172 -0.563 1 94 86 VAL A CA 1
ATOM 664 C C . VAL A 1 86 ? 14.062 -13.148 -0.138 1 94 86 VAL A C 1
ATOM 666 O O . VAL A 1 86 ? 12.945 -13.516 0.234 1 94 86 VAL A O 1
ATOM 669 N N . GLU A 1 87 ? 14.352 -11.883 -0.226 1 92.56 87 GLU A N 1
ATOM 670 C CA . GLU A 1 87 ? 13.414 -10.82 0.146 1 92.56 87 GLU A CA 1
ATOM 671 C C . GLU A 1 87 ? 12.375 -10.594 -0.946 1 92.56 87 GLU A C 1
ATOM 673 O O . GLU A 1 87 ? 11.266 -10.133 -0.667 1 92.56 87 GLU A O 1
ATOM 678 N N . LEU A 1 88 ? 12.773 -10.906 -2.133 1 94.38 88 LEU A N 1
ATOM 679 C CA . LEU A 1 88 ? 11.906 -10.648 -3.277 1 94.38 88 LEU A CA 1
ATOM 680 C C . LEU A 1 88 ? 10.852 -11.742 -3.42 1 94.38 88 LEU A C 1
ATOM 682 O O . LEU A 1 88 ? 9.703 -11.461 -3.785 1 94.38 88 LEU A O 1
ATOM 686 N N . LEU A 1 89 ? 11.078 -12.898 -3.006 1 91.81 89 LEU A N 1
ATOM 687 C CA . LEU A 1 89 ? 10.258 -14.078 -3.244 1 91.81 89 LEU A CA 1
ATOM 688 C C . LEU A 1 89 ? 8.898 -13.938 -2.564 1 91.81 89 LEU A C 1
ATOM 690 O O . LEU A 1 89 ? 7.863 -14.25 -3.162 1 91.81 89 LEU A O 1
ATOM 694 N N . PRO A 1 90 ? 8.883 -13.383 -1.315 1 87.31 90 PRO A N 1
ATOM 695 C CA . PRO A 1 90 ? 7.57 -13.234 -0.68 1 87.31 90 PRO A CA 1
ATOM 696 C C . PRO A 1 90 ? 6.703 -12.172 -1.354 1 87.31 90 PRO A C 1
ATOM 698 O O . PRO A 1 90 ? 5.484 -12.156 -1.16 1 87.31 90 PRO A O 1
ATOM 701 N N . ILE A 1 91 ? 7.277 -11.328 -2.123 1 89.69 91 ILE A N 1
ATOM 702 C CA . ILE A 1 91 ? 6.562 -10.211 -2.738 1 89.69 91 ILE A CA 1
ATOM 703 C C . ILE A 1 91 ? 5.922 -10.664 -4.047 1 89.69 91 ILE A C 1
ATOM 705 O O . ILE A 1 91 ? 4.809 -10.25 -4.379 1 89.69 91 ILE A O 1
ATOM 709 N N . ILE A 1 92 ? 6.617 -11.547 -4.727 1 90.94 92 ILE A N 1
ATOM 710 C CA . ILE A 1 92 ? 6.137 -12.023 -6.02 1 90.94 92 ILE A CA 1
ATOM 711 C C . ILE A 1 92 ? 5.453 -13.375 -5.844 1 90.94 92 ILE A C 1
ATOM 713 O O . ILE A 1 92 ? 6.098 -14.367 -5.496 1 90.94 92 ILE A O 1
ATOM 717 N N . GLU A 1 93 ? 4.246 -13.367 -6.105 1 85.81 93 GLU A N 1
ATOM 718 C CA . GLU A 1 93 ? 3.496 -14.602 -5.938 1 85.81 93 GLU A CA 1
ATOM 719 C C . GLU A 1 93 ? 3.824 -15.602 -7.047 1 85.81 93 GLU A C 1
ATOM 721 O O . GLU A 1 93 ? 3.738 -15.273 -8.227 1 85.81 93 GLU A O 1
ATOM 726 N N . THR A 1 94 ? 4.207 -16.812 -6.703 1 87 94 THR A N 1
ATOM 727 C CA . THR A 1 94 ? 4.434 -17.969 -7.559 1 87 94 THR A CA 1
ATOM 728 C C . THR A 1 94 ? 5.258 -17.594 -8.781 1 87 94 THR A C 1
ATOM 730 O O . THR A 1 94 ? 4.859 -17.875 -9.914 1 87 94 THR A O 1
ATOM 733 N N . PRO A 1 95 ? 6.379 -17.031 -8.516 1 91.12 95 PRO A N 1
ATOM 734 C CA . PRO A 1 95 ? 7.172 -16.547 -9.648 1 91.12 95 PRO A CA 1
ATOM 735 C C . PRO A 1 95 ? 7.57 -17.672 -10.609 1 91.12 95 PRO A C 1
ATOM 737 O O . PRO A 1 95 ? 7.648 -17.453 -11.82 1 91.12 95 PRO A O 1
ATOM 740 N N . ASP A 1 96 ? 7.781 -18.859 -10.164 1 90.94 96 ASP A N 1
ATOM 741 C CA . ASP A 1 96 ? 8.172 -19.984 -11.023 1 90.94 96 ASP A CA 1
ATOM 742 C C . ASP A 1 96 ? 7.051 -20.344 -11.992 1 90.94 96 ASP A C 1
ATOM 744 O O . ASP A 1 96 ? 7.293 -20.547 -13.188 1 90.94 96 ASP A O 1
ATOM 748 N N . ASP A 1 97 ? 5.883 -20.391 -11.445 1 89.25 97 ASP A N 1
ATOM 749 C CA . ASP A 1 97 ? 4.73 -20.734 -12.273 1 89.25 97 ASP A CA 1
ATOM 750 C C . ASP A 1 97 ? 4.488 -19.672 -13.344 1 89.25 97 ASP A C 1
ATOM 752 O O . ASP A 1 97 ? 4.043 -19.984 -14.445 1 89.25 97 ASP A O 1
ATOM 756 N N . ARG A 1 98 ? 4.855 -18.469 -13.047 1 88.44 98 ARG A N 1
ATOM 757 C CA . ARG A 1 98 ? 4.578 -17.344 -13.938 1 88.44 98 ARG A CA 1
ATOM 758 C C . ARG A 1 98 ? 5.781 -17.047 -14.82 1 88.44 98 ARG A C 1
ATOM 760 O O . ARG A 1 98 ? 5.719 -16.156 -15.68 1 88.44 98 ARG A O 1
ATOM 767 N N . LYS A 1 99 ? 6.871 -17.812 -14.555 1 93.06 99 LYS A N 1
ATOM 768 C CA . LYS A 1 99 ? 8.094 -17.656 -15.336 1 93.06 99 LYS A CA 1
ATOM 769 C C . LYS A 1 99 ? 8.625 -16.219 -15.258 1 93.06 99 LYS A C 1
ATOM 771 O O . LYS A 1 99 ? 8.969 -15.633 -16.281 1 93.06 99 LYS A O 1
ATOM 776 N N . ILE A 1 100 ? 8.531 -15.727 -14.07 1 93.94 100 ILE A N 1
ATOM 777 C CA . ILE A 1 100 ? 8.992 -14.367 -13.828 1 93.94 100 ILE A CA 1
ATOM 778 C C . ILE A 1 100 ? 10.516 -14.367 -13.648 1 93.94 100 ILE A C 1
ATOM 780 O O . ILE A 1 100 ? 11.062 -15.219 -12.938 1 93.94 100 ILE A O 1
ATOM 784 N N . ASN A 1 101 ? 11.18 -13.414 -14.352 1 96.44 101 ASN A N 1
ATOM 785 C CA . ASN A 1 101 ? 12.617 -13.211 -14.188 1 96.44 101 ASN A CA 1
ATOM 786 C C . ASN A 1 101 ? 12.93 -12.422 -12.922 1 96.44 101 ASN A C 1
ATOM 788 O O . ASN A 1 101 ? 13.203 -11.219 -12.984 1 96.44 101 ASN A O 1
ATOM 792 N N . THR A 1 102 ? 12.984 -13.109 -11.797 1 96.5 102 THR A N 1
ATOM 793 C CA 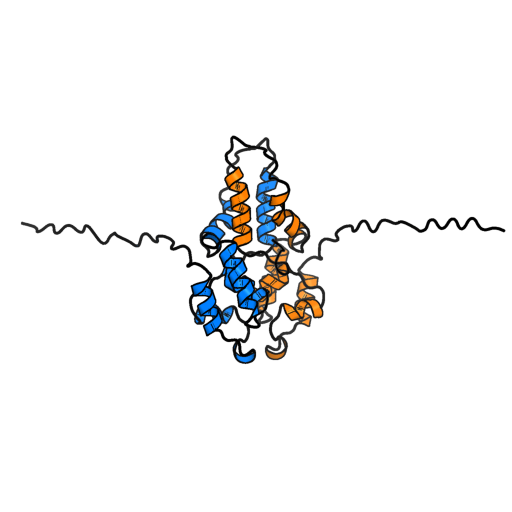. THR A 1 102 ? 13.18 -12.477 -10.5 1 96.5 102 THR A CA 1
ATOM 794 C C . THR A 1 102 ? 14.562 -11.836 -10.414 1 96.5 102 THR A C 1
ATOM 796 O O . THR A 1 102 ? 14.719 -10.773 -9.805 1 96.5 102 THR A O 1
ATOM 799 N N . ASP A 1 103 ? 15.547 -12.484 -11.117 1 97.25 103 ASP A N 1
ATOM 800 C CA . ASP A 1 103 ? 16.891 -11.898 -11.133 1 97.25 103 ASP A CA 1
ATOM 801 C C . ASP A 1 103 ? 16.891 -10.547 -11.836 1 97.25 103 ASP A C 1
ATOM 803 O O . ASP A 1 103 ? 17.531 -9.602 -11.375 1 97.25 103 ASP A O 1
ATOM 807 N N . GLY A 1 104 ? 16.188 -10.492 -12.875 1 97.5 104 GLY A N 1
ATOM 808 C CA . GLY A 1 104 ? 16.062 -9.234 -13.609 1 97.5 104 GLY A CA 1
ATOM 809 C C . GLY A 1 104 ? 15.383 -8.141 -12.812 1 97.5 104 GLY A C 1
ATOM 810 O O . GLY A 1 104 ? 15.797 -6.98 -12.867 1 97.5 104 GLY A O 1
ATOM 811 N N . ILE A 1 105 ? 14.43 -8.508 -12.047 1 97.62 105 ILE A N 1
ATOM 812 C CA . ILE A 1 105 ? 13.703 -7.543 -11.227 1 97.62 105 ILE A CA 1
ATOM 813 C C . ILE A 1 105 ? 14.609 -7.016 -10.125 1 97.62 105 ILE A C 1
ATOM 815 O O . ILE A 1 105 ? 14.641 -5.812 -9.852 1 97.62 105 ILE A O 1
ATOM 819 N N . LEU A 1 106 ? 15.336 -7.934 -9.555 1 97.62 106 LEU A N 1
ATOM 820 C CA . LEU A 1 106 ? 16.234 -7.527 -8.477 1 97.62 106 LEU A CA 1
ATOM 821 C C . LEU A 1 106 ? 17.297 -6.574 -9 1 97.62 106 LEU A C 1
ATOM 823 O O . LEU A 1 106 ? 17.656 -5.605 -8.32 1 97.62 106 LEU A O 1
ATOM 827 N N . GLU A 1 107 ? 17.812 -6.828 -10.164 1 97.75 107 GLU A N 1
ATOM 828 C CA . GLU A 1 107 ? 18.781 -5.93 -10.773 1 97.75 107 GLU A CA 1
ATOM 829 C C . GLU A 1 107 ? 18.172 -4.551 -11.031 1 97.75 107 GLU A C 1
ATOM 831 O O . GLU A 1 107 ? 18.844 -3.529 -10.828 1 97.75 107 GLU A O 1
ATOM 836 N N . LEU A 1 108 ? 16.984 -4.547 -11.469 1 97.69 108 LEU A N 1
ATOM 837 C CA . LEU A 1 108 ? 16.281 -3.289 -11.703 1 97.69 108 LEU A CA 1
ATOM 838 C C . LEU A 1 108 ? 16.109 -2.506 -10.406 1 97.69 108 LEU A C 1
ATOM 840 O O . LEU A 1 108 ?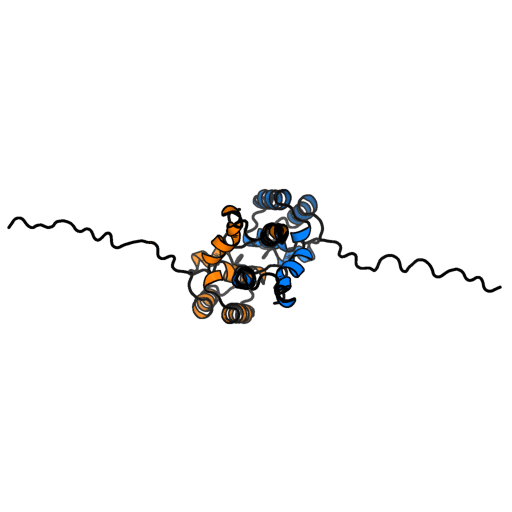 16.281 -1.284 -10.391 1 97.69 108 LEU A O 1
ATOM 844 N N . VAL A 1 109 ? 15.781 -3.193 -9.32 1 97.81 109 VAL A N 1
ATOM 845 C CA . VAL A 1 109 ? 15.648 -2.57 -8.008 1 97.81 109 VAL A CA 1
ATOM 846 C C . VAL A 1 109 ? 16.969 -1.903 -7.613 1 97.81 109 VAL A C 1
ATOM 848 O O . VAL A 1 109 ? 16.984 -0.732 -7.227 1 97.81 109 VAL A O 1
ATOM 851 N N . LYS A 1 110 ? 18.016 -2.629 -7.785 1 96.94 110 LYS A N 1
ATOM 852 C CA . LYS A 1 110 ? 19.328 -2.127 -7.395 1 96.94 110 LYS A CA 1
ATOM 853 C C . LYS A 1 110 ? 19.75 -0.951 -8.273 1 96.94 110 LYS A C 1
ATOM 855 O O . LYS A 1 110 ? 20.406 -0.015 -7.793 1 96.94 110 LYS A O 1
ATOM 860 N N . ASP A 1 111 ? 19.344 -0.948 -9.5 1 97.31 111 ASP A N 1
ATOM 861 C CA . ASP A 1 111 ? 19.75 0.073 -10.461 1 97.31 111 ASP A CA 1
ATOM 862 C C . ASP A 1 111 ? 18.938 1.351 -10.281 1 97.31 111 ASP A C 1
ATOM 864 O O . ASP A 1 111 ? 19.469 2.455 -10.406 1 97.31 111 ASP A O 1
ATOM 868 N N . LEU A 1 112 ? 17.656 1.219 -9.984 1 97.56 112 LEU A N 1
ATOM 869 C CA . LEU A 1 112 ? 16.781 2.373 -10.133 1 97.56 112 LEU A CA 1
ATOM 870 C C . LEU A 1 112 ? 16.312 2.877 -8.766 1 97.56 112 LEU A C 1
ATOM 872 O O . LEU A 1 112 ? 15.914 4.035 -8.633 1 97.56 112 LEU A O 1
ATOM 876 N N . LEU A 1 113 ? 16.281 1.979 -7.785 1 97.06 113 LEU A N 1
ATOM 877 C CA . LEU A 1 113 ? 15.859 2.395 -6.453 1 97.06 113 LEU A CA 1
ATOM 878 C C . LEU A 1 113 ? 17.062 2.523 -5.512 1 97.06 113 LEU A C 1
ATOM 880 O O . LEU A 1 113 ? 17.859 1.593 -5.383 1 97.06 113 LEU A O 1
ATOM 884 N N . PRO A 1 114 ? 17.141 3.652 -4.906 1 95.69 114 PRO A N 1
ATOM 885 C CA . PRO A 1 114 ? 18.281 3.859 -4.02 1 95.69 114 PRO A CA 1
ATOM 886 C C . PRO A 1 114 ? 18.281 2.906 -2.826 1 95.69 114 PRO A C 1
ATOM 888 O O . PRO A 1 114 ? 17.25 2.316 -2.502 1 95.69 114 PRO A O 1
ATOM 891 N N . PRO A 1 115 ? 19.453 2.768 -2.227 1 91.5 115 PRO A N 1
ATOM 892 C CA . PRO A 1 115 ? 19.531 1.896 -1.051 1 91.5 115 PRO A CA 1
ATOM 893 C C . PRO A 1 115 ? 18.75 2.438 0.141 1 91.5 115 PRO A C 1
ATOM 895 O O . PRO A 1 115 ? 18.406 3.621 0.168 1 91.5 115 PRO A O 1
ATOM 898 N N . LEU A 1 116 ? 18.438 1.557 1.049 1 88.38 116 LEU A N 1
ATOM 899 C CA . LEU A 1 116 ? 17.719 1.925 2.268 1 88.38 116 LEU A CA 1
ATOM 900 C C . LEU A 1 116 ? 18.516 2.947 3.074 1 88.38 116 LEU A C 1
ATOM 902 O O . LEU A 1 116 ? 19.75 3.023 2.953 1 88.38 116 LEU A O 1
ATOM 906 N N . PRO A 1 117 ? 17.734 3.754 3.795 1 84 117 PRO A N 1
ATOM 907 C CA . PRO A 1 117 ? 18.453 4.699 4.648 1 84 117 PRO A CA 1
ATOM 908 C C . PRO A 1 117 ? 19.344 4.008 5.684 1 84 117 PRO A C 1
ATOM 910 O O . PRO A 1 117 ? 18.984 2.932 6.176 1 84 117 PRO A O 1
ATOM 913 N N . THR A 1 118 ? 20.625 4.125 5.594 1 71 118 THR A N 1
ATOM 914 C CA . THR A 1 118 ? 21.562 3.545 6.559 1 71 118 THR A CA 1
ATOM 915 C C . THR A 1 118 ? 21.344 4.145 7.945 1 71 118 THR A C 1
ATOM 917 O O . THR A 1 118 ? 21.25 5.367 8.094 1 71 118 THR A O 1
ATOM 920 N N . THR A 1 119 ? 20.391 3.654 8.633 1 52.94 119 THR A N 1
ATOM 921 C CA . THR A 1 119 ? 20.438 4.164 9.992 1 52.94 119 THR A CA 1
ATOM 922 C C . THR A 1 119 ? 21.875 4.164 10.516 1 52.94 119 THR A C 1
ATOM 924 O O . THR A 1 119 ? 22.578 3.162 10.406 1 52.94 119 THR A O 1
ATOM 927 N N . GLU A 1 120 ? 22.688 5.25 10.461 1 44.69 120 GLU A N 1
ATOM 928 C CA . GLU A 1 120 ? 23.875 5.254 11.297 1 44.69 120 GLU A CA 1
ATOM 929 C C . GLU A 1 120 ? 23.703 4.344 12.508 1 44.69 120 GLU A C 1
ATOM 931 O O . GLU A 1 120 ? 22.922 4.648 13.414 1 44.69 120 GLU A O 1
ATOM 936 N N . THR A 1 121 ? 23.312 3.186 12.453 1 39.09 121 THR A N 1
ATOM 937 C CA . THR A 1 121 ? 23.734 2.506 13.672 1 39.09 121 THR A CA 1
ATOM 938 C C . THR A 1 121 ? 25.109 2.992 14.117 1 39.09 121 THR A C 1
ATOM 940 O O . THR A 1 121 ? 26.047 3.072 13.305 1 39.09 121 THR A O 1
ATOM 943 N N . HIS A 1 122 ? 25.219 3.834 15.172 1 36.28 122 HIS A N 1
ATOM 944 C CA . HIS A 1 122 ? 26.391 4.008 16.031 1 36.28 122 HIS A CA 1
ATOM 945 C C . HIS A 1 122 ? 27.203 2.727 16.109 1 36.28 122 HIS A C 1
ATOM 947 O O . HIS A 1 122 ? 27.219 2.049 17.141 1 36.28 122 HIS A O 1
ATOM 953 N N . GLU A 1 123 ? 26.969 1.808 15.414 1 35.88 123 GLU A N 1
ATOM 954 C CA . GLU A 1 123 ? 28.031 0.837 15.617 1 35.88 123 GLU A CA 1
ATOM 955 C C . GLU A 1 123 ? 29.391 1.402 15.18 1 35.88 123 GLU A C 1
ATOM 957 O O . GLU A 1 123 ? 30.359 0.66 15.039 1 35.88 123 GLU A O 1
ATOM 962 N N . ASP A 1 124 ? 29.422 2.549 14.492 1 34.06 124 ASP A N 1
ATOM 963 C CA . ASP A 1 124 ? 30.766 2.795 14 1 34.06 124 ASP A CA 1
ATOM 964 C C . ASP A 1 124 ? 31.812 2.496 15.078 1 34.06 124 ASP A C 1
ATOM 966 O O . ASP A 1 124 ? 32.719 1.673 14.875 1 34.06 124 ASP A O 1
ATOM 970 N N . ASN A 1 125 ? 32.5 3.596 15.609 1 34.47 125 ASN A N 1
ATOM 971 C CA . ASN A 1 125 ? 33.844 4.051 15.898 1 34.47 125 ASN A CA 1
ATOM 972 C C . ASN A 1 125 ? 34.25 3.723 17.328 1 34.47 125 ASN A C 1
ATOM 974 O O . ASN A 1 125 ? 34.438 4.625 18.141 1 34.47 125 ASN A O 1
ATOM 978 N N . ALA A 1 126 ? 33.438 3.066 18.156 1 34.53 126 ALA A N 1
ATOM 979 C CA . ALA A 1 126 ? 34.094 2.943 19.438 1 34.53 126 ALA A CA 1
ATOM 980 C C . ALA A 1 126 ? 35.406 2.148 19.312 1 34.53 126 ALA A C 1
ATOM 982 O O . ALA A 1 126 ? 35.844 1.517 20.281 1 34.53 126 ALA A O 1
ATOM 983 N N . GLU A 1 127 ? 35.719 1.822 18.094 1 33.03 127 GLU A N 1
ATOM 984 C CA . GLU A 1 127 ? 36.969 1.104 18.062 1 33.03 127 GLU A CA 1
ATOM 985 C C . GLU A 1 127 ? 38.062 1.888 18.766 1 33.03 127 GLU A C 1
ATOM 987 O O . GLU A 1 127 ? 39.188 1.382 18.953 1 33.03 127 GLU A O 1
ATOM 992 N N . GLU A 1 128 ? 37.969 3.252 18.594 1 32.34 128 GLU A N 1
ATOM 993 C CA . GLU A 1 128 ? 39.344 3.777 18.531 1 32.34 128 GLU A CA 1
ATOM 994 C C . GLU A 1 128 ? 40.094 3.521 19.828 1 32.34 128 GLU A C 1
ATOM 996 O O . GLU A 1 128 ? 41.25 3.098 19.812 1 32.34 128 GLU A O 1
ATOM 1001 N N . GLU A 1 129 ? 39.688 4.32 20.859 1 33.69 129 GLU A N 1
ATOM 1002 C CA . GLU A 1 129 ? 40.812 4.961 21.578 1 33.69 129 GLU A CA 1
ATOM 1003 C C . GLU A 1 129 ? 41.375 4.039 22.656 1 33.69 129 GLU A C 1
ATOM 1005 O O . GLU A 1 129 ? 40.906 4.043 23.797 1 33.69 129 GLU A O 1
ATOM 1010 N N . THR A 1 130 ? 40.938 2.756 22.734 1 35.28 130 THR A N 1
ATOM 1011 C CA . THR A 1 130 ? 41.656 2.125 23.844 1 35.28 130 THR A CA 1
ATOM 1012 C C . THR A 1 130 ? 43.156 2.396 23.766 1 35.28 130 THR A C 1
ATOM 1014 O O . THR A 1 130 ? 43.812 1.955 22.844 1 35.28 130 THR A O 1
ATOM 1017 N N . ASP A 1 131 ? 43.562 3.637 24.109 1 33.5 131 ASP A N 1
ATOM 1018 C CA . ASP A 1 131 ? 44.906 4.156 24.344 1 33.5 131 ASP A CA 1
ATOM 1019 C C . ASP A 1 131 ? 45.781 3.111 25.031 1 33.5 131 ASP A C 1
ATOM 1021 O O . ASP A 1 131 ? 45.312 2.365 25.891 1 33.5 131 ASP A O 1
ATOM 1025 N N . ASN A 1 132 ? 46.844 2.682 24.328 1 36.16 132 ASN A N 1
ATOM 1026 C CA . ASN A 1 132 ? 48.125 2.033 24.547 1 36.16 132 ASN A CA 1
ATOM 1027 C C . ASN A 1 132 ? 48.75 2.465 25.875 1 36.16 132 ASN A C 1
ATOM 1029 O O . ASN A 1 132 ? 49.594 3.371 25.922 1 36.16 132 ASN A O 1
ATOM 1033 N N . GLY A 1 133 ? 47.906 2.736 26.938 1 32.16 133 GLY A N 1
ATOM 1034 C CA . GLY A 1 133 ? 48.688 2.988 28.156 1 32.16 133 GLY A CA 1
ATOM 1035 C C . GLY A 1 133 ? 49.719 1.935 28.422 1 32.16 133 GLY A C 1
ATOM 1036 O O . GLY A 1 133 ? 49.406 0.782 28.719 1 32.16 133 GLY A O 1
ATOM 1037 N N . GLU A 1 134 ? 50.781 1.914 27.562 1 34.5 134 GLU A N 1
ATOM 1038 C CA . GLU A 1 134 ? 52.031 1.319 27.953 1 34.5 134 GLU A CA 1
ATOM 1039 C C . GLU A 1 134 ? 52.406 1.669 29.406 1 34.5 134 GLU A C 1
ATOM 1041 O O . GLU A 1 134 ? 52.5 2.846 29.75 1 34.5 134 GLU A O 1
ATOM 1046 N N . GLN A 1 135 ? 51.844 1.06 30.375 1 30 135 GLN A N 1
ATOM 1047 C CA . GLN A 1 135 ? 52.312 0.914 31.75 1 30 135 GLN A CA 1
ATOM 1048 C C . GLN A 1 135 ? 53.844 0.717 31.797 1 30 135 GLN A C 1
ATOM 1050 O O . GLN A 1 135 ? 54.344 -0.277 31.281 1 30 135 GLN A O 1
ATOM 1055 N N . LEU A 1 136 ? 54.5 1.9 31.844 1 24.73 136 LEU A N 1
ATOM 1056 C CA . LEU A 1 136 ? 55.75 2.031 32.562 1 24.73 136 LEU A CA 1
ATOM 1057 C C . LEU A 1 136 ? 55.562 1.726 34.062 1 24.73 136 LEU A C 1
ATOM 1059 O O . LEU A 1 136 ? 54.625 2.201 34.656 1 24.73 136 LEU A O 1
ATOM 1063 N N . MET B 1 1 ? -0.393 12.828 -9.125 1 32.47 1 MET B N 1
ATOM 1064 C CA . MET B 1 1 ? 0.086 11.453 -9.094 1 32.47 1 MET B CA 1
ATOM 1065 C C . MET B 1 1 ? -1.08 10.469 -9.047 1 32.47 1 MET B C 1
ATOM 1067 O O . MET B 1 1 ? -1.982 10.617 -8.219 1 32.47 1 MET B O 1
ATOM 1071 N N . LYS B 1 2 ? -1.448 10 -10.141 1 40.22 2 LYS B N 1
ATOM 1072 C CA . LYS B 1 2 ? -2.605 9.117 -10.18 1 40.22 2 LYS B CA 1
ATOM 1073 C C . LYS B 1 2 ? -2.426 7.934 -9.234 1 40.22 2 LYS B C 1
ATOM 1075 O O . LYS B 1 2 ? -1.341 7.352 -9.156 1 40.22 2 LYS B O 1
ATOM 1080 N N . ALA B 1 3 ? -3.078 7.984 -8.094 1 44.69 3 ALA B N 1
ATOM 1081 C CA . ALA B 1 3 ? -3.088 6.82 -7.215 1 44.69 3 ALA B CA 1
ATOM 1082 C C . ALA B 1 3 ? -3.041 5.523 -8.016 1 44.69 3 ALA B C 1
ATOM 1084 O O . ALA B 1 3 ? -3.807 5.344 -8.969 1 44.69 3 ALA B O 1
ATOM 1085 N N . ASN B 1 4 ? -1.86 5.004 -8.211 1 44.16 4 ASN B N 1
ATOM 1086 C CA . ASN B 1 4 ? -1.725 3.707 -8.859 1 44.16 4 ASN B CA 1
ATOM 1087 C C . ASN B 1 4 ? -2.717 2.691 -8.305 1 44.16 4 ASN B C 1
ATOM 1089 O O . ASN B 1 4 ? -2.521 2.16 -7.211 1 44.16 4 ASN B O 1
ATOM 1093 N N . ALA B 1 5 ? -3.65 2.307 -9 1 53.84 5 ALA B N 1
ATOM 1094 C CA . ALA B 1 5 ? -4.609 1.231 -8.758 1 53.84 5 ALA B CA 1
ATOM 1095 C C . ALA B 1 5 ? -5.234 1.357 -7.371 1 53.84 5 ALA B C 1
ATOM 1097 O O . ALA B 1 5 ? -5.516 0.352 -6.715 1 53.84 5 ALA B O 1
ATOM 1098 N N . GLY B 1 6 ? -5.25 2.49 -6.703 1 66.19 6 GLY B N 1
ATOM 1099 C CA . GLY B 1 6 ? -6.016 2.551 -5.469 1 66.19 6 GLY B CA 1
ATOM 1100 C C . GLY B 1 6 ? -5.148 2.643 -4.227 1 66.19 6 GLY B C 1
ATOM 1101 O O . GLY B 1 6 ? -5.625 3.021 -3.156 1 66.19 6 GLY B O 1
ATOM 1102 N N . ALA B 1 7 ? -3.773 2.24 -4.402 1 79.62 7 ALA B N 1
ATOM 1103 C CA . ALA B 1 7 ? -2.947 2.225 -3.199 1 79.62 7 ALA B CA 1
ATOM 1104 C C . ALA B 1 7 ? -1.799 3.225 -3.311 1 79.62 7 ALA B C 1
ATOM 1106 O O . ALA B 1 7 ? -1.263 3.443 -4.398 1 79.62 7 ALA B O 1
ATOM 1107 N N . LEU B 1 8 ? -1.445 3.953 -2.326 1 86.5 8 LEU B N 1
ATOM 1108 C CA . LEU B 1 8 ? -0.326 4.887 -2.248 1 86.5 8 LEU B CA 1
ATOM 1109 C C . LEU B 1 8 ? 0.958 4.16 -1.855 1 86.5 8 LEU B C 1
ATOM 1111 O O . LEU B 1 8 ? 0.94 3.283 -0.991 1 86.5 8 LEU B O 1
ATOM 1115 N N . THR B 1 9 ? 2.045 4.551 -2.566 1 90.75 9 THR B N 1
ATOM 1116 C CA . THR B 1 9 ? 3.338 4.07 -2.092 1 90.75 9 THR B CA 1
ATOM 1117 C C . THR B 1 9 ? 3.758 4.805 -0.824 1 90.75 9 THR B C 1
ATOM 1119 O O . THR B 1 9 ? 3.312 5.93 -0.575 1 90.75 9 THR B O 1
ATOM 1122 N N . ASN B 1 10 ? 4.684 4.207 -0.03 1 90.5 10 ASN B N 1
ATOM 1123 C CA . ASN B 1 10 ? 5.266 4.883 1.124 1 90.5 10 ASN B CA 1
ATOM 1124 C C . ASN B 1 10 ? 5.949 6.188 0.721 1 90.5 10 ASN B C 1
ATOM 1126 O O . ASN B 1 10 ? 5.879 7.18 1.446 1 90.5 10 ASN B O 1
ATOM 1130 N N . PHE B 1 11 ? 6.508 6.266 -0.455 1 92.94 11 PHE B N 1
ATOM 1131 C CA . PHE B 1 11 ? 7.164 7.461 -0.969 1 92.94 11 PHE B CA 1
ATOM 1132 C C . PHE B 1 11 ? 6.156 8.586 -1.177 1 92.94 11 PHE B C 1
ATOM 1134 O O . PHE B 1 11 ? 6.383 9.719 -0.745 1 92.94 11 PHE B O 1
ATOM 1141 N N . GLU B 1 12 ? 5.09 8.258 -1.805 1 90.12 12 GLU B N 1
ATOM 1142 C CA . GLU B 1 12 ? 4.062 9.266 -2.064 1 90.12 12 GLU B CA 1
ATOM 1143 C C . GLU B 1 12 ? 3.527 9.852 -0.764 1 90.12 12 GLU B C 1
ATOM 1145 O O . GLU B 1 12 ? 3.293 11.062 -0.674 1 90.12 12 GLU B O 1
ATOM 1150 N N . VAL B 1 13 ? 3.303 8.984 0.186 1 87.38 13 VAL B N 1
ATOM 1151 C CA . VAL B 1 13 ? 2.814 9.438 1.484 1 87.38 13 VAL B CA 1
ATOM 1152 C C . VAL B 1 13 ? 3.854 10.352 2.137 1 87.38 13 VAL B C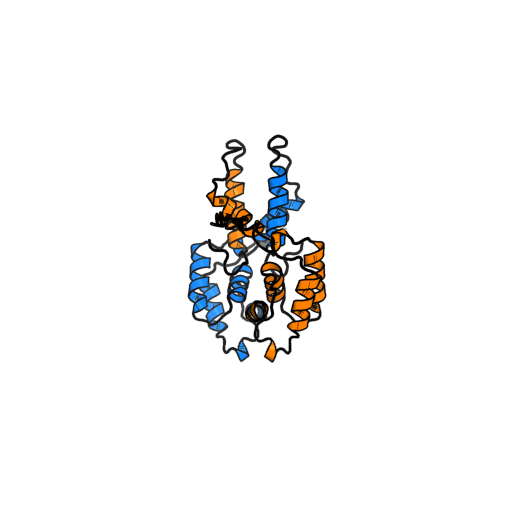 1
ATOM 1154 O O . VAL B 1 13 ? 3.525 11.445 2.602 1 87.38 13 VAL B O 1
ATOM 1157 N N . LEU B 1 14 ? 5.09 9.891 2.107 1 87.5 14 LEU B N 1
ATOM 1158 C CA .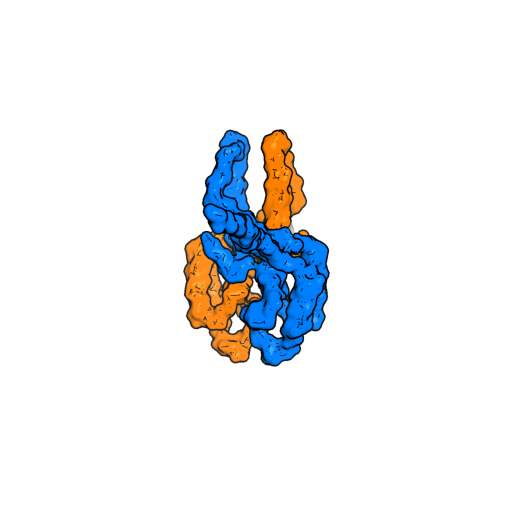 LEU B 1 14 ? 6.152 10.68 2.719 1 87.5 14 LEU B CA 1
ATOM 1159 C C . LEU B 1 14 ? 6.328 12.008 1.996 1 87.5 14 LEU B C 1
ATOM 1161 O O . LEU B 1 14 ? 6.492 13.055 2.637 1 87.5 14 LEU B O 1
ATOM 1165 N N . ASP B 1 15 ? 6.402 11.938 0.719 1 87.12 15 ASP B N 1
ATOM 1166 C CA . ASP B 1 15 ? 6.512 13.141 -0.101 1 87.12 15 ASP B CA 1
ATOM 1167 C C . ASP B 1 15 ? 5.398 14.125 0.228 1 87.12 15 ASP B C 1
ATOM 1169 O O . ASP B 1 15 ? 5.645 15.328 0.352 1 87.12 15 ASP B O 1
ATOM 1173 N N . PHE B 1 16 ? 4.277 13.641 0.416 1 82.38 16 PHE B N 1
ATOM 1174 C CA . PHE B 1 16 ? 3.127 14.453 0.794 1 82.38 16 PHE B CA 1
ATOM 1175 C C . PHE B 1 16 ? 3.328 15.07 2.172 1 82.38 16 PHE B C 1
ATOM 1177 O O . PHE B 1 16 ? 3.104 16.266 2.361 1 82.38 16 PHE B O 1
ATOM 1184 N N . LEU B 1 17 ? 3.68 14.289 3.135 1 80.44 17 LEU B N 1
ATOM 1185 C CA . LEU B 1 17 ? 3.9 14.766 4.496 1 80.44 17 LEU B CA 1
ATOM 1186 C C . LEU B 1 17 ? 4.98 15.836 4.527 1 80.44 17 LEU B C 1
ATOM 1188 O O . LEU B 1 17 ? 4.863 16.828 5.258 1 80.44 17 LEU B O 1
ATOM 1192 N N . ASN B 1 18 ? 6.055 15.656 3.762 1 81.19 18 ASN B N 1
ATOM 1193 C CA . ASN B 1 18 ? 7.137 16.625 3.684 1 81.19 18 ASN B CA 1
ATOM 1194 C C . ASN B 1 18 ? 6.664 17.953 3.084 1 81.19 18 ASN B C 1
ATOM 1196 O O . ASN B 1 18 ? 7.164 19.016 3.445 1 81.19 18 ASN B O 1
ATOM 1200 N N . SER B 1 19 ? 5.84 17.859 2.244 1 74.06 19 SER B N 1
ATOM 1201 C CA . SER B 1 19 ? 5.32 19.062 1.608 1 74.06 19 SER B CA 1
ATOM 1202 C C . SER B 1 19 ? 4.461 19.875 2.574 1 74.06 19 SER B C 1
ATOM 1204 O O . SER B 1 19 ? 4.379 21.094 2.463 1 74.06 19 SER B O 1
ATOM 1206 N N . ARG B 1 20 ? 3.834 19.25 3.557 1 66.12 20 ARG B N 1
ATOM 1207 C CA . ARG B 1 20 ? 3.016 19.906 4.57 1 66.12 20 ARG B CA 1
ATOM 1208 C C . ARG B 1 20 ? 3.883 20.484 5.684 1 66.12 20 ARG B C 1
ATOM 1210 O O . ARG B 1 20 ? 3.596 21.562 6.203 1 66.12 20 ARG B O 1
ATOM 1217 N N . GLY B 1 21 ? 4.77 19.562 6.293 1 56.75 21 GLY B N 1
ATOM 1218 C CA . GLY B 1 21 ? 5.66 20.062 7.328 1 56.75 21 GLY B CA 1
ATOM 1219 C C . GLY B 1 21 ? 6.535 21.203 6.859 1 56.75 21 GLY B C 1
ATOM 1220 O O . GLY B 1 21 ? 6.875 22.094 7.645 1 56.75 21 GLY B O 1
ATOM 1221 N N . ALA B 1 22 ? 7.164 21.062 5.723 1 50.12 22 ALA B N 1
ATOM 1222 C CA . ALA B 1 22 ? 7.906 22.219 5.211 1 50.12 22 ALA B CA 1
ATOM 1223 C C . ALA B 1 22 ? 7.062 23.484 5.285 1 50.12 22 ALA B C 1
ATOM 1225 O O . ALA B 1 22 ? 7.605 24.594 5.379 1 50.12 22 ALA B O 1
ATOM 1226 N N . SER B 1 23 ? 5.75 23.172 5.332 1 43.44 23 SER B N 1
ATOM 1227 C CA . SER B 1 23 ? 4.922 24.359 5.465 1 43.44 23 SER B CA 1
ATOM 1228 C C . SER B 1 23 ? 4.867 24.844 6.914 1 43.44 23 SER B C 1
ATOM 1230 O O . SER B 1 23 ? 4.355 25.922 7.195 1 43.44 23 SER B O 1
ATOM 1232 N N . LYS B 1 24 ? 5.316 23.938 7.875 1 43.22 24 LYS B N 1
ATOM 1233 C CA . LYS B 1 24 ? 5.254 24.438 9.25 1 43.22 24 LYS B CA 1
ATOM 1234 C C . LYS B 1 24 ? 6.25 25.562 9.477 1 43.22 24 LYS B C 1
ATOM 1236 O O . LYS B 1 24 ? 6.508 25.953 10.617 1 43.22 24 LYS B O 1
ATOM 1241 N N . ASP B 1 25 ? 7.141 26.047 8.688 1 38.53 25 ASP B N 1
ATOM 1242 C CA . ASP B 1 25 ? 7.531 27.375 9.156 1 38.53 25 ASP B CA 1
ATOM 1243 C C . ASP B 1 25 ? 6.34 28.125 9.75 1 38.53 25 ASP B C 1
ATOM 1245 O O . ASP B 1 25 ? 5.371 28.422 9.047 1 38.53 25 ASP B O 1
ATOM 1249 N N . THR B 1 26 ? 6.117 27.953 11.156 1 36.75 26 THR B N 1
ATOM 1250 C CA . THR B 1 26 ? 5.137 28.547 12.062 1 36.75 26 THR B CA 1
ATOM 1251 C C . THR B 1 26 ? 4.723 29.922 11.578 1 36.75 26 THR B C 1
ATOM 1253 O O . THR B 1 26 ? 3.77 30.516 12.094 1 36.75 26 THR B O 1
ATOM 1256 N N . THR B 1 27 ? 5.797 30.812 11.273 1 38.22 27 THR B N 1
ATOM 1257 C CA . THR B 1 27 ? 5.402 32.188 10.953 1 38.22 27 THR B CA 1
ATOM 1258 C C . THR B 1 27 ? 4.41 32.188 9.789 1 38.22 27 THR B C 1
ATOM 1260 O O . THR B 1 27 ? 3.633 33.156 9.648 1 38.22 27 THR B O 1
ATOM 1263 N N . ARG B 1 28 ? 4.754 31.594 8.711 1 35.03 28 ARG B N 1
ATOM 1264 C CA . ARG B 1 28 ? 3.818 31.594 7.594 1 35.03 28 ARG B CA 1
ATOM 1265 C C . ARG B 1 28 ? 2.734 30.531 7.785 1 35.03 28 ARG B C 1
ATOM 1267 O O . ARG B 1 28 ? 2.941 29.359 7.469 1 35.03 28 ARG B O 1
ATOM 1274 N N . VAL B 1 29 ? 2.066 30.531 9.008 1 33.72 29 VAL B N 1
ATOM 1275 C CA . VAL B 1 29 ? 0.942 29.75 9.516 1 33.72 29 VAL B CA 1
ATOM 1276 C C . VAL B 1 29 ? 0.144 29.188 8.344 1 33.72 29 VAL B C 1
ATOM 1278 O O . VAL B 1 29 ? -0.127 27.984 8.297 1 33.72 29 VAL B O 1
ATOM 1281 N N . ILE B 1 30 ? -1.044 29.984 7.953 1 36.47 30 ILE B N 1
ATOM 1282 C CA . ILE B 1 30 ? -2.303 29.719 7.27 1 36.47 30 ILE B CA 1
ATOM 1283 C C . ILE B 1 30 ? -2.053 29.562 5.77 1 36.47 30 ILE B C 1
ATOM 1285 O O . ILE B 1 30 ? -2.332 30.484 4.992 1 36.47 30 ILE B O 1
ATOM 1289 N N . ALA B 1 31 ? -0.849 29.766 5.273 1 36.19 31 ALA B N 1
ATOM 1290 C CA . ALA B 1 31 ? -1.053 29.734 3.828 1 36.19 31 ALA B CA 1
ATOM 1291 C C . ALA B 1 31 ? -1.854 28.5 3.416 1 36.19 31 ALA B C 1
ATOM 1293 O O . ALA B 1 31 ? -1.632 27.406 3.938 1 36.19 31 ALA B O 1
ATOM 1294 N N . PRO B 1 32 ? -3.123 28.688 2.945 1 37.03 32 PRO B N 1
ATOM 1295 C CA . PRO B 1 32 ? -3.891 27.547 2.432 1 37.03 32 PRO B CA 1
ATOM 1296 C C . PRO B 1 32 ? -3.002 26.453 1.839 1 37.03 32 PRO B C 1
ATOM 1298 O O . PRO B 1 32 ? -2.064 26.75 1.094 1 37.03 32 PRO B O 1
ATOM 1301 N N . ILE B 1 33 ? -2.547 25.484 2.539 1 42.31 33 ILE B N 1
ATOM 1302 C CA . ILE B 1 33 ? -2.035 24.344 1.788 1 42.31 33 ILE B CA 1
ATOM 1303 C C . ILE B 1 33 ? -2.459 24.453 0.325 1 42.31 33 ILE B C 1
ATOM 1305 O O . ILE B 1 33 ? -3.654 24.484 0.02 1 42.31 33 ILE B O 1
ATOM 1309 N N . ALA B 1 34 ? -1.845 25.156 -0.484 1 41.09 34 ALA B N 1
ATOM 1310 C CA . ALA B 1 34 ? -2.229 25.234 -1.891 1 41.09 34 ALA B CA 1
ATOM 1311 C C . ALA B 1 34 ? -3.051 24.016 -2.311 1 41.09 34 ALA B C 1
ATOM 1313 O O . ALA B 1 34 ? -2.828 22.906 -1.818 1 41.09 34 ALA B O 1
ATOM 1314 N N . ARG B 1 35 ? -4.305 24.109 -2.756 1 42.12 35 ARG B N 1
ATOM 1315 C CA . ARG B 1 35 ? -5.312 23.219 -3.322 1 42.12 35 ARG B CA 1
ATOM 1316 C C . ARG B 1 35 ? -4.672 21.953 -3.887 1 42.12 35 ARG B C 1
ATOM 1318 O O . ARG B 1 35 ? -5.293 20.891 -3.91 1 42.12 35 ARG B O 1
ATOM 1325 N N . SER B 1 36 ? -3.604 22.125 -4.551 1 45.03 36 SER B N 1
ATOM 1326 C CA . SER B 1 36 ? -2.971 21 -5.246 1 45.03 36 SER B CA 1
ATOM 1327 C C . SER B 1 36 ? -2.559 19.906 -4.27 1 45.03 36 SER B C 1
ATOM 1329 O O . SER B 1 36 ? -2.525 18.734 -4.633 1 45.03 36 SER B O 1
ATOM 1331 N N . GLU B 1 37 ? -1.99 20.203 -3.088 1 48.84 37 GLU B N 1
ATOM 1332 C CA . GLU B 1 37 ? -1.458 19.297 -2.072 1 48.84 37 GLU B CA 1
ATOM 1333 C C . GLU B 1 37 ? -2.561 18.422 -1.473 1 48.84 37 GLU B C 1
ATOM 1335 O O . GLU B 1 37 ? -2.322 17.266 -1.108 1 48.84 37 GLU B O 1
ATOM 1340 N N . TYR B 1 38 ? -3.775 18.953 -1.434 1 57.75 38 TYR B N 1
ATOM 1341 C CA . TYR B 1 38 ? -4.777 18.125 -0.779 1 57.75 38 TYR B CA 1
ATOM 1342 C C . TYR B 1 38 ? -5.164 16.938 -1.656 1 57.75 38 TYR B C 1
ATOM 1344 O O . TYR B 1 38 ? -6.277 16.422 -1.554 1 57.75 38 TYR B O 1
ATOM 1352 N N . LYS B 1 39 ? -4.086 16.594 -2.383 1 73.62 39 LYS B N 1
ATOM 1353 C CA . LYS B 1 39 ? -4.418 15.562 -3.367 1 73.62 39 LYS B CA 1
ATOM 1354 C C . LYS B 1 39 ? -4.512 14.188 -2.717 1 73.62 39 LYS B C 1
ATOM 1356 O O . LYS B 1 39 ? -5.445 13.43 -2.99 1 73.62 39 LYS B O 1
ATOM 1361 N N . VAL B 1 40 ? -3.615 13.945 -1.642 1 79.38 40 VAL B N 1
ATOM 1362 C CA . VAL B 1 40 ? -3.635 12.609 -1.047 1 79.38 40 VAL B CA 1
ATOM 1363 C C . VAL B 1 40 ? -4.891 12.445 -0.194 1 79.38 40 VAL B C 1
ATOM 1365 O O . VAL B 1 40 ? -5.574 11.422 -0.28 1 79.38 40 VAL B O 1
ATOM 1368 N N . TYR B 1 41 ? -5.121 13.508 0.59 1 80.94 41 TYR B N 1
ATOM 1369 C CA . TYR B 1 41 ? -6.312 13.445 1.425 1 80.94 41 TYR B CA 1
ATOM 1370 C C . TYR B 1 41 ? -7.574 13.344 0.571 1 80.94 41 TYR B C 1
ATOM 1372 O O . TYR B 1 41 ? -8.422 12.484 0.809 1 80.94 41 TYR B O 1
ATOM 1380 N N . ASP B 1 42 ? -7.652 14.211 -0.441 1 81.62 42 ASP B N 1
ATOM 1381 C CA . ASP B 1 42 ? -8.812 14.227 -1.329 1 81.62 42 ASP B CA 1
ATOM 1382 C C . ASP B 1 42 ? -8.992 12.867 -2.008 1 81.62 42 ASP B C 1
ATOM 1384 O O . ASP B 1 42 ? -10.117 12.406 -2.189 1 81.62 42 ASP B O 1
ATOM 1388 N N . TYR B 1 43 ? -7.953 12.281 -2.303 1 85 43 TYR B N 1
ATOM 1389 C CA . TYR B 1 43 ? -7.996 10.961 -2.914 1 85 43 TYR B CA 1
ATOM 1390 C C . TYR B 1 43 ? -8.492 9.914 -1.92 1 85 43 TYR B C 1
ATOM 1392 O O . TYR B 1 43 ? -9.414 9.148 -2.223 1 85 43 TYR B O 1
ATOM 1400 N N . LEU B 1 44 ? -7.891 9.914 -0.751 1 88.19 44 LEU B N 1
ATOM 1401 C CA . LEU B 1 44 ? -8.148 8.852 0.217 1 88.19 44 LEU B CA 1
ATOM 1402 C C . LEU B 1 44 ? -9.586 8.914 0.713 1 88.19 44 LEU B C 1
ATOM 1404 O O . LEU B 1 44 ? -10.203 7.875 0.98 1 88.19 44 LEU B O 1
ATOM 1408 N N . VAL B 1 45 ? -10.156 10.109 0.822 1 86.81 45 VAL B N 1
ATOM 1409 C CA . VAL B 1 45 ? -11.516 10.273 1.33 1 86.81 45 VAL B CA 1
ATOM 1410 C C . VAL B 1 45 ? -12.516 9.695 0.328 1 86.81 45 VAL B C 1
ATOM 1412 O O . VAL B 1 45 ? -13.656 9.383 0.684 1 86.81 45 VAL B O 1
ATOM 1415 N N . GLU B 1 46 ? -12.078 9.578 -0.937 1 87.5 46 GLU B N 1
ATOM 1416 C CA . GLU B 1 46 ? -12.945 9.031 -1.978 1 87.5 46 GLU B CA 1
ATOM 1417 C C . GLU B 1 46 ? -12.766 7.523 -2.111 1 87.5 46 GLU B C 1
ATOM 1419 O O . GLU B 1 46 ? -13.414 6.891 -2.945 1 87.5 46 GLU B O 1
ATOM 1424 N N . THR B 1 47 ? -11.945 6.949 -1.318 1 90.12 47 THR B N 1
ATOM 1425 C CA . THR B 1 47 ? -11.656 5.523 -1.368 1 90.12 47 THR B CA 1
ATOM 1426 C C . THR B 1 47 ? -12.312 4.797 -0.196 1 90.12 47 THR B C 1
ATOM 1428 O O . THR B 1 47 ? -12.961 5.422 0.644 1 90.12 47 THR B O 1
ATOM 1431 N N . ALA B 1 48 ? -12.125 3.471 -0.13 1 92.62 48 ALA B N 1
ATOM 1432 C CA . ALA B 1 48 ? -12.648 2.641 0.948 1 92.62 48 ALA B CA 1
ATOM 1433 C C . ALA B 1 48 ? -12.094 3.076 2.301 1 92.62 48 ALA B C 1
ATOM 1435 O O . ALA B 1 48 ? -12.719 2.838 3.34 1 92.62 48 ALA B O 1
ATOM 1436 N N . ALA B 1 49 ? -11.016 3.701 2.254 1 93.06 49 ALA B N 1
ATOM 1437 C CA . ALA B 1 49 ? -10.352 4.109 3.492 1 93.06 49 ALA B CA 1
ATOM 1438 C C . ALA B 1 49 ? -11.266 5.008 4.328 1 93.06 49 ALA B C 1
ATOM 1440 O O . ALA B 1 49 ? -11.188 5 5.559 1 93.06 49 ALA B O 1
ATOM 1441 N N . SER B 1 50 ? -12.102 5.754 3.668 1 91.62 50 SER B N 1
ATOM 1442 C CA . SER B 1 50 ? -12.898 6.77 4.348 1 91.62 50 SER B CA 1
ATOM 1443 C C . SER B 1 50 ? -14.008 6.133 5.18 1 91.62 50 SER B C 1
ATOM 1445 O O . SER B 1 50 ? -14.531 6.754 6.109 1 91.62 50 SER B O 1
ATOM 1447 N N . THR B 1 51 ? -14.398 4.953 4.867 1 94.94 51 THR B N 1
ATOM 1448 C CA . THR B 1 51 ? -15.484 4.301 5.594 1 94.94 51 THR B CA 1
ATOM 1449 C C . THR B 1 51 ? -14.938 3.248 6.555 1 94.94 51 THR B C 1
ATOM 1451 O O . THR B 1 51 ? -15.656 2.75 7.418 1 94.94 51 THR B O 1
ATOM 1454 N N . GLN B 1 52 ? -13.695 2.98 6.477 1 95.31 52 GLN B N 1
ATOM 1455 C CA . GLN B 1 52 ? -13.086 1.923 7.273 1 95.31 52 GLN B CA 1
ATOM 1456 C C . GLN B 1 52 ? -12.75 2.418 8.68 1 95.31 52 GLN B C 1
ATOM 1458 O O . GLN B 1 52 ? -12.586 3.621 8.898 1 95.31 52 GLN B O 1
ATOM 1463 N N . THR B 1 53 ? -12.734 1.457 9.609 1 93.5 53 THR B N 1
ATOM 1464 C CA . THR B 1 53 ? -12.312 1.709 10.984 1 93.5 53 THR B CA 1
ATOM 1465 C C . THR B 1 53 ? -11.156 0.791 11.367 1 93.5 53 THR B C 1
ATOM 1467 O O . THR B 1 53 ? -10.906 -0.212 10.703 1 93.5 53 THR B O 1
ATOM 1470 N N . ARG B 1 54 ? -10.484 1.161 12.414 1 91.44 54 ARG B N 1
ATOM 1471 C CA . ARG B 1 54 ? -9.391 0.341 12.922 1 91.44 54 ARG B CA 1
ATOM 1472 C C . ARG B 1 54 ? -9.867 -1.069 13.25 1 91.44 54 ARG B C 1
ATOM 1474 O O . ARG B 1 54 ? -9.188 -2.049 12.938 1 91.44 54 ARG B O 1
ATOM 1481 N N . GLU B 1 55 ? -11.016 -1.119 13.859 1 95.31 55 GLU B N 1
ATOM 1482 C CA . GLU B 1 55 ? -11.578 -2.41 14.242 1 95.31 55 GLU B CA 1
ATOM 1483 C C . GLU B 1 55 ? -11.852 -3.277 13.016 1 95.31 55 GLU B C 1
ATOM 1485 O O . GLU B 1 55 ? -11.469 -4.449 12.984 1 95.31 55 GLU B O 1
ATOM 1490 N N . SER B 1 56 ? -12.469 -2.766 11.992 1 96.5 56 SER B N 1
ATOM 1491 C CA . SER B 1 56 ? -12.828 -3.529 10.805 1 96.5 56 SER B CA 1
ATOM 1492 C C . SER B 1 56 ? -11.586 -4.02 10.07 1 96.5 56 SER B C 1
ATOM 1494 O O . SER B 1 56 ? -11.516 -5.18 9.656 1 96.5 56 SER B O 1
ATOM 1496 N N . VAL B 1 57 ? -10.617 -3.156 9.93 1 95.75 57 VAL B N 1
ATOM 1497 C CA . VAL B 1 57 ? -9.398 -3.484 9.211 1 95.75 57 VAL B CA 1
ATOM 1498 C C . VAL B 1 57 ? -8.617 -4.562 9.961 1 95.75 57 VAL B C 1
ATOM 1500 O O . VAL B 1 57 ? -8.164 -5.539 9.367 1 95.75 57 VAL B O 1
ATOM 1503 N N . THR B 1 58 ? -8.523 -4.43 11.289 1 94.69 58 THR B N 1
ATOM 1504 C CA . THR B 1 58 ? -7.797 -5.383 12.109 1 94.69 58 THR B CA 1
ATOM 1505 C C . THR B 1 58 ? -8.477 -6.746 12.094 1 94.69 58 THR B C 1
ATOM 1507 O O . THR B 1 58 ? -7.82 -7.773 11.922 1 94.69 58 THR B O 1
ATOM 1510 N N . LYS B 1 59 ? -9.742 -6.758 12.227 1 96.56 59 LYS B N 1
ATOM 1511 C CA . LYS B 1 59 ? -10.5 -8.008 12.211 1 96.56 59 LYS B CA 1
ATOM 1512 C C . LYS B 1 59 ? -10.375 -8.703 10.852 1 96.56 59 LYS B C 1
ATOM 1514 O O . LYS B 1 59 ? -10.195 -9.922 10.797 1 96.56 59 LYS B O 1
ATOM 1519 N N . PHE B 1 60 ? -10.508 -7.945 9.805 1 97.38 60 PHE B N 1
ATOM 1520 C CA . PHE B 1 60 ? -10.391 -8.516 8.469 1 97.38 60 PHE B CA 1
ATOM 1521 C C . PHE B 1 60 ? -9.016 -9.141 8.266 1 97.38 60 PHE B C 1
ATOM 1523 O O . PHE B 1 60 ? -8.906 -10.273 7.793 1 97.38 60 PHE B O 1
ATOM 1530 N N . ALA B 1 61 ? -7.996 -8.359 8.602 1 94.94 61 ALA B N 1
ATOM 1531 C CA . ALA B 1 61 ? -6.633 -8.852 8.445 1 94.94 61 ALA B CA 1
ATOM 1532 C C . ALA B 1 61 ? -6.418 -10.141 9.227 1 94.94 61 ALA B C 1
ATOM 1534 O O . ALA B 1 61 ? -5.781 -11.078 8.734 1 94.94 61 ALA B O 1
ATOM 1535 N N . ASP B 1 62 ? -6.961 -10.242 10.422 1 94.81 62 ASP B N 1
ATOM 1536 C CA . ASP B 1 62 ? -6.816 -11.414 11.273 1 94.81 62 ASP B CA 1
ATOM 1537 C C . ASP B 1 62 ? -7.527 -12.625 10.672 1 94.81 62 ASP B C 1
ATOM 1539 O O . ASP B 1 62 ? -6.98 -13.727 10.648 1 94.81 62 ASP B O 1
ATOM 1543 N N . LYS B 1 63 ? -8.641 -12.414 10.109 1 95.88 63 LYS B N 1
ATOM 1544 C CA . LYS B 1 63 ? -9.422 -13.508 9.539 1 95.88 63 LYS B CA 1
ATOM 1545 C C . LYS B 1 63 ? -8.812 -13.992 8.227 1 95.88 63 LYS B C 1
ATOM 1547 O O . LYS B 1 63 ? -8.922 -15.172 7.887 1 95.88 63 LYS B O 1
ATOM 1552 N N . CYS B 1 64 ? -8.172 -13.062 7.535 1 94.69 64 CYS B N 1
ATOM 1553 C CA . CYS B 1 64 ? -7.559 -13.422 6.262 1 94.69 64 CYS B CA 1
ATOM 1554 C C . CYS B 1 64 ? -6.43 -14.43 6.465 1 94.69 64 CYS B C 1
ATOM 1556 O O . CYS B 1 64 ? -6.035 -15.125 5.527 1 94.69 64 CYS B O 1
ATOM 1558 N N . LYS B 1 65 ? -5.895 -14.469 7.684 1 88.44 65 LYS B N 1
ATOM 1559 C CA . LYS B 1 65 ? -4.816 -15.406 7.98 1 88.44 65 LYS B CA 1
ATOM 1560 C C . LYS B 1 65 ? -5.266 -16.844 7.742 1 88.44 65 LYS B C 1
ATOM 1562 O O . LYS B 1 65 ? -4.441 -17.719 7.461 1 88.44 65 LYS B O 1
ATOM 1567 N N . ASP B 1 66 ? -6.504 -17.125 7.723 1 91.5 66 ASP B N 1
ATOM 1568 C CA . ASP B 1 66 ? -7.074 -18.453 7.516 1 91.5 66 ASP B CA 1
ATOM 1569 C C . ASP B 1 66 ? -7.121 -18.797 6.031 1 91.5 66 ASP B C 1
ATOM 1571 O O . ASP B 1 66 ? -7.383 -19.953 5.668 1 91.5 66 ASP B O 1
ATOM 1575 N N . PHE B 1 67 ? -6.875 -17.938 5.059 1 93.06 67 PHE B N 1
ATOM 1576 C CA . PHE B 1 67 ? -7.055 -18.156 3.627 1 93.06 67 PHE B CA 1
ATOM 1577 C C . PHE B 1 67 ? -5.711 -18.266 2.92 1 93.06 67 PHE B C 1
ATOM 1579 O O . PHE B 1 67 ? -5.652 -18.375 1.693 1 93.06 67 PHE B O 1
ATOM 1586 N N . LYS B 1 68 ? -4.68 -18.312 3.428 1 86.38 68 LYS B N 1
ATOM 1587 C CA . LYS B 1 68 ? -3.352 -18.5 2.854 1 86.38 68 LYS B CA 1
ATOM 1588 C C . LYS B 1 68 ? -3.014 -17.359 1.886 1 86.38 68 LYS B C 1
ATOM 1590 O O . LYS B 1 68 ? -2.48 -17.609 0.801 1 86.38 68 LYS B O 1
ATOM 1595 N N . VAL B 1 69 ? -3.52 -16.25 2.059 1 90 69 VAL B N 1
ATOM 1596 C CA . VAL B 1 69 ? -3.234 -15.102 1.21 1 90 69 VAL B CA 1
ATOM 1597 C C . VAL B 1 69 ? -2.039 -14.336 1.771 1 90 69 VAL B C 1
ATOM 1599 O O . VAL B 1 69 ? -1.853 -14.266 2.988 1 90 69 VAL B O 1
ATOM 1602 N N . ALA B 1 70 ? -1.233 -13.789 0.889 1 85.06 70 ALA B N 1
ATOM 1603 C CA . ALA B 1 70 ? -0.032 -13.062 1.3 1 85.06 70 ALA B CA 1
ATOM 1604 C C . ALA B 1 70 ? -0.388 -11.727 1.936 1 85.06 70 ALA B C 1
ATOM 1606 O O . ALA B 1 70 ? -1.425 -11.133 1.619 1 85.06 70 ALA B O 1
ATOM 1607 N N . LYS B 1 71 ? 0.523 -11.203 2.756 1 84.44 71 LYS B N 1
ATOM 1608 C CA . LYS B 1 71 ? 0.336 -9.93 3.439 1 84.44 71 LYS B CA 1
ATOM 1609 C C . LYS B 1 71 ? 0.075 -8.805 2.441 1 84.44 71 LYS B C 1
ATOM 1611 O O . LYS B 1 71 ? -0.781 -7.945 2.674 1 84.44 71 LYS B O 1
ATOM 1616 N N . ALA B 1 72 ? 0.802 -8.859 1.365 1 84.31 72 ALA B N 1
ATOM 1617 C CA . ALA B 1 72 ? 0.639 -7.836 0.34 1 84.31 72 ALA B CA 1
ATOM 1618 C C . ALA B 1 72 ? -0.753 -7.898 -0.283 1 84.31 72 ALA B C 1
ATOM 1620 O O . ALA B 1 72 ? -1.345 -6.863 -0.6 1 84.31 72 ALA B O 1
ATOM 1621 N N . GLU B 1 73 ? -1.271 -9.125 -0.469 1 89.94 73 GLU B N 1
ATOM 1622 C CA . GLU B 1 73 ? -2.613 -9.289 -1.019 1 89.94 73 GLU B CA 1
ATOM 1623 C C . GLU B 1 73 ? -3.676 -8.789 -0.045 1 89.94 73 GLU B C 1
ATOM 1625 O O . GLU B 1 73 ? -4.637 -8.133 -0.453 1 89.94 73 GLU B O 1
ATOM 1630 N N . ILE B 1 74 ? -3.449 -9.062 1.228 1 92.06 74 ILE B N 1
ATOM 1631 C CA . ILE B 1 74 ? -4.367 -8.578 2.256 1 92.06 74 ILE B CA 1
ATOM 1632 C C . ILE B 1 74 ? -4.41 -7.055 2.236 1 92.06 74 ILE B C 1
ATOM 1634 O O . ILE B 1 74 ? -5.492 -6.457 2.256 1 92.06 74 ILE B O 1
ATOM 1638 N N . LEU B 1 75 ? -3.287 -6.426 2.148 1 90.19 75 LEU B N 1
ATOM 1639 C CA . LEU B 1 75 ? -3.186 -4.973 2.07 1 90.19 75 LEU B CA 1
ATOM 1640 C C . LEU B 1 75 ? -3.971 -4.438 0.878 1 90.19 75 LEU B C 1
ATOM 1642 O O . LEU B 1 75 ? -4.73 -3.473 1.013 1 90.19 75 LEU B O 1
ATOM 1646 N N . ASN B 1 76 ? -3.82 -5.094 -0.22 1 91 76 ASN B N 1
ATOM 1647 C CA . ASN B 1 76 ? -4.48 -4.645 -1.441 1 91 76 ASN B CA 1
ATOM 1648 C C . ASN B 1 76 ? -5.992 -4.816 -1.358 1 91 76 ASN B C 1
ATOM 1650 O O . ASN B 1 76 ? -6.746 -3.969 -1.846 1 91 76 ASN B O 1
ATOM 1654 N N . ILE B 1 77 ? -6.414 -5.898 -0.755 1 94.12 77 ILE B N 1
ATOM 1655 C CA . ILE B 1 77 ? -7.844 -6.125 -0.579 1 94.12 77 ILE B CA 1
ATOM 1656 C C . ILE B 1 77 ? -8.438 -5.027 0.303 1 94.12 77 ILE B C 1
ATOM 1658 O O . ILE B 1 77 ? -9.5 -4.48 -0.007 1 94.12 77 ILE B O 1
ATOM 1662 N N . ILE B 1 78 ? -7.758 -4.73 1.354 1 94.88 78 ILE B N 1
ATOM 1663 C CA . ILE B 1 78 ? -8.219 -3.693 2.27 1 94.88 78 ILE B CA 1
ATOM 1664 C C . ILE B 1 78 ? -8.32 -2.361 1.528 1 94.88 78 ILE B C 1
ATOM 1666 O O . ILE B 1 78 ? -9.32 -1.651 1.651 1 94.88 78 ILE B O 1
ATOM 1670 N N . ASN B 1 79 ? -7.348 -2.051 0.75 1 92.12 79 ASN B N 1
ATOM 1671 C CA . ASN B 1 79 ? -7.27 -0.754 0.086 1 92.12 79 ASN B CA 1
ATOM 1672 C C . ASN B 1 79 ? -8.289 -0.639 -1.044 1 92.12 79 ASN B C 1
ATOM 1674 O O . ASN B 1 79 ? -8.906 0.414 -1.228 1 92.12 79 ASN B O 1
ATOM 1678 N N . LEU B 1 80 ? -8.523 -1.683 -1.729 1 91.25 80 LEU B N 1
ATOM 1679 C CA . LEU B 1 80 ? -9.367 -1.618 -2.918 1 91.25 80 LEU B CA 1
ATOM 1680 C C . LEU B 1 80 ? -10.797 -2.041 -2.598 1 91.25 80 LEU B C 1
ATOM 1682 O O . LEU B 1 80 ? -11.719 -1.73 -3.348 1 91.25 80 LEU B O 1
ATOM 1686 N N . ARG B 1 81 ? -10.93 -2.871 -1.567 1 94.88 81 ARG B N 1
ATOM 1687 C CA . ARG B 1 81 ? -12.234 -3.352 -1.122 1 94.88 81 ARG B CA 1
ATOM 1688 C C . ARG B 1 81 ? -13.055 -3.879 -2.295 1 94.88 81 ARG B C 1
ATOM 1690 O O . ARG B 1 81 ? -14.109 -3.324 -2.623 1 94.88 81 ARG B O 1
ATOM 1697 N N . PRO B 1 82 ? -12.633 -4.965 -2.891 1 94.75 82 PRO B N 1
ATOM 1698 C CA . PRO B 1 82 ? -13.375 -5.531 -4.023 1 94.75 82 PRO B CA 1
ATOM 1699 C C . PRO B 1 82 ? -14.797 -5.938 -3.654 1 94.75 82 PRO B C 1
ATOM 1701 O O . PRO B 1 82 ? -15.039 -6.43 -2.549 1 94.75 82 PRO B O 1
ATOM 1704 N N . SER B 1 83 ? -15.672 -5.762 -4.609 1 94.44 83 SER B N 1
ATOM 1705 C CA . SER B 1 83 ? -17.078 -6.051 -4.34 1 94.44 83 SER B CA 1
ATOM 1706 C C . SER B 1 83 ? -17.562 -7.223 -5.184 1 94.44 83 SER B C 1
ATOM 1708 O O . SER B 1 83 ? -18.734 -7.629 -5.07 1 94.44 83 SER B O 1
ATOM 1710 N N . SER B 1 84 ? -16.719 -7.738 -6.016 1 95.56 84 SER B N 1
ATOM 1711 C CA . SER B 1 84 ? -17.047 -8.883 -6.867 1 95.56 84 SER B CA 1
ATOM 1712 C C . SER B 1 84 ? -15.812 -9.742 -7.117 1 95.56 84 SER B C 1
ATOM 1714 O O . SER B 1 84 ? -14.68 -9.32 -6.855 1 95.56 84 SER B O 1
ATOM 1716 N N . ILE B 1 85 ? -16.078 -10.93 -7.617 1 95.38 85 ILE B N 1
ATOM 1717 C CA . ILE B 1 85 ? -15 -11.852 -7.926 1 95.38 85 ILE B CA 1
ATOM 1718 C C . ILE B 1 85 ? -14.094 -11.25 -9 1 95.38 85 ILE B C 1
ATOM 1720 O O . ILE B 1 85 ? -12.867 -11.367 -8.93 1 95.38 85 ILE B O 1
ATOM 1724 N N . VAL B 1 86 ? -14.734 -10.578 -9.938 1 94.12 86 VAL B N 1
ATOM 1725 C CA . VAL B 1 86 ? -14 -9.977 -11.039 1 94.12 86 VAL B CA 1
ATOM 1726 C C . VAL B 1 86 ? -12.992 -8.961 -10.508 1 94.12 86 VAL B C 1
ATOM 1728 O O . VAL B 1 86 ? -11.875 -8.859 -11.008 1 94.12 86 VAL B O 1
ATOM 1731 N N . GLU B 1 87 ? -13.336 -8.234 -9.469 1 92.69 87 GLU B N 1
ATOM 1732 C CA . GLU B 1 87 ? -12.453 -7.238 -8.875 1 92.69 87 GLU B CA 1
ATOM 1733 C C . GLU B 1 87 ? -11.398 -7.895 -7.988 1 92.69 87 GLU B C 1
ATOM 1735 O O . GLU B 1 87 ? -10.312 -7.34 -7.797 1 92.69 87 GLU B O 1
ATOM 1740 N N . LEU B 1 88 ? -11.75 -9.031 -7.484 1 94.44 88 LEU B N 1
ATOM 1741 C CA . LEU B 1 88 ? -10.867 -9.719 -6.547 1 94.44 88 LEU B CA 1
ATOM 1742 C C . LEU B 1 88 ? -9.766 -10.477 -7.293 1 94.44 88 LEU B C 1
ATOM 1744 O O . LEU B 1 88 ? -8.625 -10.539 -6.824 1 94.44 88 LEU B O 1
ATOM 1748 N N . LEU B 1 89 ? -9.977 -10.875 -8.461 1 92 89 LEU B N 1
ATOM 1749 C CA . LEU B 1 89 ? -9.102 -11.773 -9.211 1 92 89 LEU B CA 1
ATOM 1750 C C . LEU B 1 89 ? -7.762 -11.102 -9.508 1 92 89 LEU B C 1
ATOM 1752 O O . LEU B 1 89 ? -6.707 -11.711 -9.359 1 92 89 LEU B O 1
ATOM 1756 N N . PRO B 1 90 ? -7.781 -9.781 -9.867 1 87.25 90 PRO B N 1
ATOM 1757 C CA . PRO B 1 90 ? -6.492 -9.141 -10.133 1 87.25 90 PRO B CA 1
ATOM 1758 C C . PRO B 1 90 ? -5.652 -8.961 -8.867 1 87.25 90 PRO B C 1
ATOM 1760 O O . PRO B 1 90 ? -4.441 -8.75 -8.953 1 87.25 90 PRO B O 1
ATOM 1763 N N . ILE B 1 91 ? -6.25 -9.047 -7.727 1 89.88 91 ILE B N 1
ATOM 1764 C CA . ILE B 1 91 ? -5.57 -8.789 -6.461 1 89.88 91 ILE B CA 1
ATOM 1765 C C . ILE B 1 91 ? -4.883 -10.062 -5.98 1 89.88 91 ILE B C 1
ATOM 1767 O O . ILE B 1 91 ? -3.779 -10.008 -5.426 1 89.88 91 ILE B O 1
ATOM 1771 N N . ILE B 1 92 ? -5.512 -11.172 -6.258 1 90.94 92 ILE B N 1
ATOM 1772 C CA . ILE B 1 92 ? -4.984 -12.453 -5.805 1 90.94 92 ILE B CA 1
ATOM 1773 C C . ILE B 1 92 ? -4.254 -13.148 -6.953 1 90.94 92 ILE B C 1
ATOM 1775 O O . ILE B 1 92 ? -4.871 -13.523 -7.949 1 90.94 92 ILE B O 1
ATOM 1779 N N . GLU B 1 93 ? -3.053 -13.289 -6.75 1 85.94 93 GLU B N 1
ATOM 1780 C CA . GLU B 1 93 ? -2.262 -13.922 -7.801 1 85.94 93 GLU B CA 1
ATOM 1781 C C . GLU B 1 93 ? -2.531 -15.422 -7.871 1 85.94 93 GLU B C 1
ATOM 1783 O O . GLU B 1 93 ? -2.438 -16.125 -6.863 1 85.94 93 GLU B O 1
ATOM 1788 N N . THR B 1 94 ? -2.879 -15.938 -9.039 1 87.12 94 THR B N 1
ATOM 1789 C CA . THR B 1 94 ? -3.045 -17.344 -9.398 1 87.12 94 THR B CA 1
ATOM 1790 C C . THR B 1 94 ? -3.852 -18.078 -8.336 1 87.12 94 THR B C 1
ATOM 1792 O O . THR B 1 94 ? -3.42 -19.125 -7.84 1 87.12 94 THR B O 1
ATOM 1795 N N . PRO B 1 95 ? -4.984 -17.562 -8.094 1 91.19 95 PRO B N 1
ATOM 1796 C CA . PRO B 1 95 ? -5.766 -18.172 -7.016 1 91.19 95 PRO B CA 1
ATOM 1797 C C . PRO B 1 95 ? -6.098 -19.625 -7.281 1 91.19 95 PRO B C 1
ATOM 1799 O O . PRO B 1 95 ? -6.152 -20.438 -6.344 1 91.19 95 PRO B O 1
ATOM 1802 N N . ASP B 1 96 ? -6.285 -20.047 -8.492 1 90.94 96 ASP B N 1
ATOM 1803 C CA . ASP B 1 96 ? -6.613 -21.438 -8.828 1 90.94 96 ASP B CA 1
ATOM 1804 C C . ASP B 1 96 ? -5.457 -22.375 -8.484 1 90.94 96 ASP B C 1
ATOM 1806 O O . ASP B 1 96 ? -5.66 -23.422 -7.879 1 90.94 96 ASP B O 1
ATOM 1810 N N . ASP B 1 97 ? -4.312 -21.938 -8.844 1 89.38 97 ASP B N 1
ATOM 1811 C CA . ASP B 1 97 ? -3.129 -22.734 -8.57 1 89.38 97 ASP B CA 1
ATOM 1812 C C . ASP B 1 97 ? -2.902 -22.891 -7.066 1 89.38 97 ASP B C 1
ATOM 1814 O O . ASP B 1 97 ? -2.418 -23.922 -6.609 1 89.38 97 ASP B O 1
ATOM 1818 N N . ARG B 1 98 ? -3.316 -21.906 -6.312 1 88.56 98 ARG B N 1
ATOM 1819 C CA . ARG B 1 98 ? -3.062 -21.891 -4.875 1 88.56 98 ARG B CA 1
ATOM 1820 C C . ARG B 1 98 ? -4.258 -22.422 -4.098 1 88.56 98 ARG B C 1
ATOM 1822 O O . ARG B 1 98 ? -4.207 -22.531 -2.871 1 88.56 98 ARG B O 1
ATOM 1829 N N . LYS B 1 99 ? -5.32 -22.766 -4.875 1 93.19 99 LYS B N 1
ATOM 1830 C CA . LYS B 1 99 ? -6.535 -23.312 -4.285 1 93.19 99 LYS B CA 1
ATOM 1831 C C . LYS B 1 99 ? -7.117 -22.375 -3.236 1 93.19 99 LYS B C 1
ATOM 1833 O O . LYS B 1 99 ? -7.465 -22.797 -2.133 1 93.19 99 LYS B O 1
ATOM 1838 N N . ILE B 1 100 ? -7.055 -21.141 -3.602 1 94 100 ILE B N 1
ATOM 1839 C CA . ILE B 1 100 ? -7.582 -20.109 -2.715 1 94 100 ILE B CA 1
ATOM 1840 C C . ILE B 1 100 ? -9.102 -20.031 -2.855 1 94 100 ILE B C 1
ATOM 1842 O O . ILE B 1 100 ? -9.625 -20.047 -3.971 1 94 100 ILE B O 1
ATOM 1846 N N . ASN B 1 101 ? -9.797 -20 -1.69 1 96.5 101 ASN B N 1
ATOM 1847 C CA . ASN B 1 101 ? -11.242 -19.797 -1.66 1 96.5 101 ASN B CA 1
ATOM 1848 C C . ASN B 1 101 ? -11.609 -18.328 -1.854 1 96.5 101 ASN B C 1
ATOM 1850 O O . ASN B 1 101 ? -11.922 -17.641 -0.887 1 96.5 101 ASN B O 1
ATOM 1854 N N . THR B 1 102 ? -11.664 -17.906 -3.084 1 96.56 102 THR B N 1
ATOM 1855 C CA . THR B 1 102 ? -11.914 -16.5 -3.408 1 96.56 102 THR B CA 1
ATOM 1856 C C . THR B 1 102 ? -13.32 -16.094 -2.988 1 96.56 102 THR B C 1
ATOM 1858 O O . THR B 1 102 ? -13.531 -14.953 -2.547 1 96.56 102 THR B O 1
ATOM 1861 N N . ASP B 1 103 ? -14.258 -17.078 -3.076 1 97.25 103 ASP B N 1
ATOM 1862 C CA . ASP B 1 103 ? -15.617 -16.781 -2.633 1 97.25 103 ASP B CA 1
ATOM 1863 C C . ASP B 1 103 ? -15.656 -16.484 -1.137 1 97.25 103 ASP B C 1
ATOM 1865 O O . ASP B 1 103 ? -16.328 -15.547 -0.705 1 97.25 103 ASP B O 1
ATOM 1869 N N . GLY B 1 104 ? -14.93 -17.219 -0.421 1 97.56 104 GLY B N 1
ATOM 1870 C CA . GLY B 1 104 ? -14.852 -16.984 1.014 1 97.56 104 GLY B CA 1
ATOM 1871 C C . GLY B 1 104 ? -14.234 -15.656 1.373 1 97.56 104 GLY B C 1
ATOM 1872 O O . GLY B 1 104 ? -14.688 -14.984 2.299 1 97.56 104 GLY B O 1
ATOM 1873 N N . ILE B 1 105 ? -13.266 -15.258 0.623 1 97.62 105 ILE B N 1
ATOM 1874 C CA . ILE B 1 105 ? -12.602 -13.984 0.864 1 97.62 105 ILE B CA 1
ATOM 1875 C C . ILE B 1 105 ? -13.555 -12.836 0.559 1 97.62 105 ILE B C 1
ATOM 1877 O O . ILE B 1 105 ? -13.641 -11.867 1.321 1 97.62 105 ILE B O 1
ATOM 1881 N N . LEU B 1 106 ? -14.242 -12.992 -0.522 1 97.62 106 LEU B N 1
ATOM 1882 C CA . LEU B 1 106 ? -15.18 -11.945 -0.902 1 97.62 106 LEU B CA 1
ATOM 1883 C C . LEU B 1 106 ? -16.281 -11.789 0.148 1 97.62 106 LEU B C 1
ATOM 1885 O O . LEU B 1 106 ? -16.688 -10.672 0.462 1 97.62 106 LEU B O 1
ATOM 1889 N N . GLU B 1 107 ? -16.734 -12.875 0.672 1 97.69 107 GLU B N 1
ATOM 1890 C CA . GLU B 1 107 ? -17.734 -12.82 1.738 1 97.69 107 GLU B CA 1
ATOM 1891 C C . GLU B 1 107 ? -17.188 -12.125 2.979 1 97.69 107 GLU B C 1
ATOM 1893 O O . GLU B 1 107 ? -17.891 -11.352 3.629 1 97.69 107 GLU B O 1
ATOM 1898 N N . LEU B 1 108 ? -15.977 -12.422 3.293 1 97.69 108 LEU B N 1
ATOM 1899 C CA . LEU B 1 108 ? -15.32 -11.773 4.426 1 97.69 108 LEU B CA 1
ATOM 1900 C C . LEU B 1 108 ? -15.227 -10.266 4.215 1 97.69 108 LEU B C 1
ATOM 1902 O O . LEU B 1 108 ? -15.438 -9.492 5.148 1 97.69 108 LEU B O 1
ATOM 1906 N N . VAL B 1 109 ? -14.898 -9.844 2.998 1 97.81 109 VAL B N 1
ATOM 1907 C CA . VAL B 1 109 ? -14.82 -8.43 2.654 1 97.81 109 VAL B CA 1
ATOM 1908 C C . VAL B 1 109 ? -16.172 -7.762 2.898 1 97.81 109 VAL B C 1
ATOM 1910 O O . VAL B 1 109 ? -16.25 -6.727 3.561 1 97.81 109 VAL B O 1
ATOM 1913 N N . LYS B 1 110 ? -17.188 -8.406 2.43 1 96.88 110 LYS B N 1
ATOM 1914 C CA . LYS B 1 110 ? -18.531 -7.844 2.551 1 96.88 110 LYS B CA 1
ATOM 1915 C C . LYS B 1 110 ? -18.969 -7.797 4.008 1 96.88 110 LYS B C 1
ATOM 1917 O O . LYS B 1 110 ? -19.656 -6.863 4.422 1 96.88 110 LYS B O 1
ATOM 1922 N N . ASP B 1 111 ? -18.547 -8.727 4.789 1 97.25 111 ASP B N 1
ATOM 1923 C CA . ASP B 1 111 ? -18.969 -8.844 6.184 1 97.25 111 ASP B CA 1
ATOM 1924 C C . ASP B 1 111 ? -18.203 -7.867 7.074 1 97.25 111 ASP B C 1
ATOM 1926 O O . ASP B 1 111 ? -18.781 -7.297 8.008 1 97.25 111 ASP B O 1
ATOM 1930 N N . LEU B 1 112 ? -16.938 -7.664 6.809 1 97.5 112 LEU B N 1
ATOM 1931 C CA . LEU B 1 112 ? -16.094 -7.012 7.809 1 97.5 112 LEU B CA 1
ATOM 1932 C C . LEU B 1 112 ? -15.68 -5.617 7.344 1 97.5 112 LEU B C 1
ATOM 1934 O O . LEU B 1 112 ? -15.344 -4.762 8.164 1 97.5 112 LEU B O 1
ATOM 1938 N N . LEU B 1 113 ? -15.648 -5.414 6.027 1 97.12 113 LEU B N 1
ATOM 1939 C CA . LEU B 1 113 ? -15.266 -4.102 5.516 1 97.12 113 LEU B CA 1
ATOM 1940 C C . LEU B 1 113 ? -16.484 -3.344 5.004 1 97.12 113 LEU B C 1
ATOM 1942 O O . LEU B 1 113 ? -17.25 -3.865 4.188 1 97.12 113 LEU B O 1
ATOM 1946 N N . PRO B 1 114 ? -16.609 -2.174 5.48 1 95.62 114 PRO B N 1
ATOM 1947 C CA . PRO B 1 114 ? -17.797 -1.407 5.062 1 95.62 114 PRO B CA 1
ATOM 1948 C C . PRO B 1 114 ? -17.781 -1.081 3.57 1 95.62 114 PRO B C 1
ATOM 1950 O O . PRO B 1 114 ? -16.734 -1.158 2.924 1 95.62 114 PRO B O 1
ATOM 1953 N N . PRO B 1 115 ? -18.969 -0.745 3.068 1 91.31 115 PRO B N 1
ATOM 1954 C CA . PRO B 1 115 ? -19.047 -0.387 1.649 1 91.31 115 PRO B CA 1
ATOM 1955 C C . PRO B 1 115 ? -18.312 0.915 1.329 1 91.31 115 PRO B C 1
ATOM 1957 O O . PRO B 1 115 ? -18 1.695 2.234 1 91.31 115 PRO B O 1
ATOM 1960 N N . LEU B 1 116 ? -18 1.093 0.068 1 88.06 116 LEU B N 1
ATOM 1961 C CA . LEU B 1 116 ? -17.328 2.303 -0.404 1 88.06 116 LEU B CA 1
ATOM 1962 C C . LEU B 1 116 ? -18.188 3.535 -0.134 1 88.06 116 LEU B C 1
ATOM 1964 O O . LEU B 1 116 ? -19.406 3.432 -0.016 1 88.06 116 LEU B O 1
ATOM 1968 N N . PRO B 1 117 ? -17.469 4.66 0.034 1 83.38 117 PRO B N 1
ATOM 1969 C CA . PRO B 1 117 ? -18.234 5.887 0.212 1 83.38 117 PRO B CA 1
ATOM 1970 C C . PRO B 1 117 ? -19.125 6.211 -0.996 1 83.38 117 PRO B C 1
ATOM 1972 O O . PRO B 1 117 ? -18.734 5.922 -2.133 1 83.38 117 PRO B O 1
ATOM 1975 N N . THR B 1 118 ? -20.406 6.211 -0.885 1 70.44 118 THR B N 1
ATOM 1976 C CA . THR B 1 118 ? -21.328 6.562 -1.96 1 70.44 118 THR B CA 1
ATOM 1977 C C . THR B 1 118 ? -21.172 8.023 -2.357 1 70.44 118 THR B C 1
ATOM 1979 O O . THR B 1 118 ? -21.156 8.914 -1.499 1 70.44 118 THR B O 1
ATOM 1982 N N . THR B 1 119 ? -20.203 8.352 -3.131 1 53.22 119 THR B N 1
ATOM 1983 C CA . THR B 1 119 ? -20.297 9.734 -3.59 1 53.22 119 THR B CA 1
ATOM 1984 C C . THR B 1 119 ? -21.719 10.086 -3.982 1 53.22 119 THR B C 1
ATOM 1986 O O . THR B 1 119 ? -22.375 9.328 -4.707 1 53.22 119 THR B O 1
ATOM 1989 N N . GLU B 1 120 ? -22.531 10.781 -3.18 1 44.38 120 GLU B N 1
ATOM 1990 C CA . GLU B 1 120 ? -23.719 11.398 -3.773 1 44.38 120 GLU B CA 1
ATOM 1991 C C . GLU B 1 120 ? -23.484 11.75 -5.238 1 44.38 120 GLU B C 1
ATOM 1993 O O . GLU B 1 120 ? -22.656 12.609 -5.551 1 44.38 120 GLU B O 1
ATOM 1998 N N . THR B 1 121 ? -23.094 10.953 -6.082 1 38.91 121 THR B N 1
ATOM 1999 C CA . THR B 1 121 ? -23.438 11.453 -7.406 1 38.91 121 THR B CA 1
ATOM 2000 C C . THR B 1 121 ? -24.719 12.289 -7.355 1 38.91 121 THR B C 1
ATOM 2002 O O . THR B 1 121 ? -25.719 11.859 -6.793 1 38.91 121 THR B O 1
ATOM 2005 N N . HIS B 1 122 ? -24.609 13.633 -7.379 1 35.31 122 HIS B N 1
ATOM 2006 C CA . HIS B 1 122 ? -25.688 14.453 -7.93 1 35.31 122 HIS B CA 1
ATOM 2007 C C . HIS B 1 122 ? -26.406 13.734 -9.062 1 35.31 122 HIS B C 1
ATOM 2009 O O . HIS B 1 122 ? -25.984 13.82 -10.219 1 35.31 122 HIS B O 1
ATOM 2015 N N . GLU B 1 123 ? -26.422 12.523 -9.18 1 36.53 123 GLU B N 1
ATOM 2016 C CA . GLU B 1 123 ? -27.547 12.141 -10.023 1 36.53 123 GLU B CA 1
ATOM 2017 C C . GLU B 1 123 ? -28.844 12.742 -9.523 1 36.53 123 GLU B C 1
ATOM 2019 O O . GLU B 1 123 ? -29.453 12.227 -8.586 1 36.53 123 GLU B O 1
ATOM 2024 N N . ASP B 1 124 ? -28.875 14.047 -9.125 1 32.34 124 ASP B N 1
ATOM 2025 C CA . ASP B 1 124 ? -30.172 14.719 -9.055 1 32.34 124 ASP B CA 1
ATOM 2026 C C . ASP B 1 124 ? -31.141 14.141 -10.078 1 32.34 124 ASP B C 1
ATOM 2028 O O . ASP B 1 124 ? -30.719 13.625 -11.117 1 32.34 124 ASP B O 1
ATOM 2032 N N . ASN B 1 125 ? -32.469 14 -9.688 1 33.38 125 ASN B N 1
ATOM 2033 C CA . ASN B 1 125 ? -33.875 14.055 -10.016 1 33.38 125 ASN B CA 1
ATOM 2034 C C . ASN B 1 125 ? -34.156 14.984 -11.195 1 33.38 125 ASN B C 1
ATOM 2036 O O . ASN B 1 125 ? -34.469 16.156 -11.008 1 33.38 125 ASN B O 1
ATOM 2040 N N . ALA B 1 126 ? -33.25 15.227 -12.047 1 33.53 126 ALA B N 1
ATOM 2041 C CA . ALA B 1 126 ? -33.844 15.898 -13.188 1 33.53 126 ALA B CA 1
ATOM 2042 C C . ALA B 1 126 ? -35.031 15.086 -13.727 1 33.53 126 ALA B C 1
ATOM 2044 O O . ALA B 1 126 ? -34.844 14.102 -14.445 1 33.53 126 ALA B O 1
ATOM 2045 N N . GLU B 1 127 ? -35.875 14.688 -12.82 1 31.89 127 GLU B N 1
ATOM 2046 C CA . GLU B 1 127 ? -37.219 14.273 -13.227 1 31.89 127 GLU B CA 1
ATOM 2047 C C . GLU B 1 127 ? -37.688 15.031 -14.469 1 31.89 127 GLU B C 1
ATOM 2049 O O . GLU B 1 127 ? -37.5 16.25 -14.555 1 31.89 127 GLU B O 1
ATOM 2054 N N . GLU B 1 128 ? -37.688 14.438 -15.602 1 34.88 128 GLU B N 1
ATOM 2055 C CA . GLU B 1 128 ? -38.406 14.703 -16.859 1 34.88 128 GLU B CA 1
ATOM 2056 C C . GLU B 1 128 ? -39.75 15.344 -16.594 1 34.88 128 GLU B C 1
ATOM 2058 O O . GLU B 1 128 ? -40.656 14.695 -16.078 1 34.88 128 GLU B O 1
ATOM 2063 N N . GLU B 1 129 ? -39.75 16.5 -15.93 1 34 129 GLU B N 1
ATOM 2064 C CA . GLU B 1 129 ? -41.031 17.219 -16.016 1 34 129 GLU B CA 1
ATOM 2065 C C . GLU B 1 129 ? -41.531 17.234 -17.453 1 34 129 GLU B C 1
ATOM 2067 O O . GLU B 1 129 ? -41.094 18.031 -18.281 1 34 129 GLU B O 1
ATOM 2072 N N . THR B 1 130 ? -41.438 16.125 -18.188 1 34.25 130 THR B N 1
ATOM 2073 C CA . THR B 1 130 ? -42.219 16.125 -19.422 1 34.25 130 THR B CA 1
ATOM 2074 C C . THR B 1 130 ? -43.594 16.719 -19.203 1 34.25 130 THR B C 1
ATOM 2076 O O . THR B 1 130 ? -44.25 16.422 -18.188 1 34.25 130 THR B O 1
ATOM 2079 N N . ASP B 1 131 ? -43.781 18.016 -19.562 1 35.25 131 ASP B N 1
ATOM 2080 C CA . ASP B 1 131 ? -44.969 18.797 -19.828 1 35.25 131 ASP B CA 1
ATOM 2081 C C . ASP B 1 131 ? -46.062 17.938 -20.5 1 35.25 131 ASP B C 1
ATOM 2083 O O . ASP B 1 131 ? -45.938 17.625 -21.688 1 35.25 131 ASP B O 1
ATOM 2087 N N . ASN B 1 132 ? -46.312 16.812 -19.938 1 33.97 132 ASN B N 1
ATOM 2088 C CA . ASN B 1 132 ? -47.5 16.109 -20.484 1 33.97 132 ASN B CA 1
ATOM 2089 C C . ASN B 1 132 ? -48.719 17 -20.422 1 33.97 132 ASN B C 1
ATOM 2091 O O . ASN B 1 132 ? -49.5 16.938 -19.469 1 33.97 132 ASN B O 1
ATOM 2095 N N . GLY B 1 133 ? -48.562 18.391 -20.422 1 33.06 133 GLY B N 1
ATOM 2096 C CA . GLY B 1 133 ? -49.875 18.969 -20.625 1 33.06 133 GLY B CA 1
ATOM 2097 C C . GLY B 1 133 ? -50.688 18.297 -21.734 1 33.06 133 GLY B C 1
ATOM 2098 O O . GLY B 1 133 ? -50.281 18.312 -22.891 1 33.06 133 GLY B O 1
ATOM 2099 N N . GLU B 1 134 ? -51.219 17.219 -21.469 1 32.62 134 GLU B N 1
ATOM 2100 C CA . GLU B 1 134 ? -52.312 16.5 -22.156 1 32.62 134 GLU B CA 1
ATOM 2101 C C . GLU B 1 134 ? -53.281 17.484 -22.797 1 32.62 134 GLU B C 1
ATOM 2103 O O . GLU B 1 134 ? -53.656 18.484 -22.203 1 32.62 134 GLU B O 1
ATOM 2108 N N . GLN B 1 135 ? -53.531 17.484 -24.188 1 32.88 135 GLN B N 1
ATOM 2109 C CA . GLN B 1 135 ? -54.469 17.891 -25.219 1 32.88 135 GLN B CA 1
ATOM 2110 C C . GLN B 1 135 ? -55.906 17.609 -24.797 1 32.88 135 GLN B C 1
ATOM 2112 O O . GLN B 1 135 ? -56.812 18.344 -25.172 1 32.88 135 GLN B O 1
ATOM 2117 N N . LEU B 1 136 ? -56.312 16.594 -23.969 1 25.52 136 LEU B N 1
ATOM 2118 C CA . LEU B 1 136 ? -57.75 16.469 -24.188 1 25.52 136 LEU B CA 1
ATOM 2119 C C . LEU B 1 136 ? -58.5 17.609 -23.516 1 25.52 136 LEU B C 1
ATOM 2121 O O . LEU B 1 136 ? -58.156 18 -22.391 1 25.52 136 LEU B O 1
#

Nearest PDB structures (foldseek):
  7ae1-assembly1_D  TM=6.633E-01  e=5.825E-04  Homo sapiens
  7z1m-assembly1_D  TM=6.226E-01  e=1.096E-03  Saccharomyces cerevisiae W303
  8ity-assembly1_D  TM=6.423E-01  e=1.838E-03  Homo sapiens
  2ckz-assembly2_C  TM=5.038E-01  e=9.188E-03  Saccharomyces cerevisiae
  5iya-assembly1_D  TM=5.572E-01  e=7.7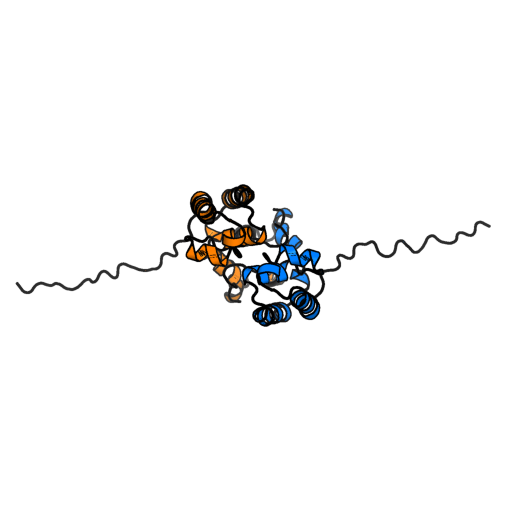02E-02  Homo sapiens

InterPro domains:
  IPR005574 RNA polymerase subunit Rpb4/RPC9 [PF03874] (7-111)
  IPR006590 RNA polymerase Rpb4/RPC9, core [SM00657] (1-119)
  IPR010997 HRDC-like superfamily [SSF47819] (3-114)
  IPR038324 Rpb4/RPC9 superfamily [G3DSA:1.20.1250.40] (1-114)
  IPR038846 DNA-directed RNA polymerase III subunit RPC9 [PTHR15561] (2-130)

Organism: Arabidopsis lyrata subsp. lyrata (NCBI:txid81972)

pLDDT: mean 74.9, std 24.38, range [24.73, 97.81]

Foldseek 3Di:
DPQDLQHDDPVRVVVLVVLVVVCPPVVNPPPPSPPVSCPVVVSQCQWLNVQDDPQLLVVLLVVCVVFPFDPQLSVSCSRHLDQDLVRSDVSGPPCVVVVTPSVVSNVSSPVRRDDGDPPPPVPPDPPDDPPPPPDD/DPCDVQHDDPVRVVVLVVLVVVCPPVVNPPPPPPPVSCPVVVSQCQWLNVQDDPQLLVVLLVVCVVFPFDPQLSVSCSRHLDQDLVRSDVSGPPCVVVVGPSVVSNVSSPVRRDDGDPPPPVPDCPPCPVCPPPPD

Solvent-accessible surface area (backbone atoms only — not comparable to full-atom values): 16438 Å² total; per-residue (Å²): 127,76,63,58,89,62,47,69,46,51,38,57,53,46,54,50,50,51,62,53,54,67,45,51,54,67,84,62,62,78,60,72,73,58,76,74,68,51,45,62,60,57,49,38,58,68,30,33,30,57,53,51,47,72,66,35,54,52,52,43,57,58,57,43,64,77,56,79,62,52,71,69,41,53,46,48,44,63,30,56,53,49,89,45,67,81,58,39,49,83,59,43,71,61,37,76,84,68,67,44,62,61,68,59,52,48,52,47,39,65,71,42,42,62,66,60,57,72,68,79,60,86,68,69,73,82,69,64,76,76,72,80,75,72,80,126,127,76,63,59,89,64,48,68,46,51,38,58,52,46,56,51,50,50,62,52,54,69,42,51,53,69,86,62,61,76,63,72,72,57,79,75,67,50,45,62,59,58,49,38,57,68,30,33,30,58,53,52,48,72,66,34,54,52,51,44,57,60,58,43,67,79,56,79,60,51,71,69,41,52,46,49,44,62,31,57,52,49,89,46,68,79,59,39,50,82,58,43,74,60,36,75,85,67,67,45,61,60,69,60,51,47,50,48,39,65,72,41,42,64,67,60,58,74,69,76,62,80,69,69,80,75,64,77,75,66,78,69,75,71,83,126